Protein AF-A0A4Y2M885-F1 (afdb_monomer_lite)

Secondary structure (DSSP, 8-state):
--TTTHHHHHHHHHHH---HHHHHHHHHHHHHHHSSHHHHHHHHHHHHHTT-S-SSPPPP-TT-GGGHHHHHHHHHHTHHHHHHHHHHTT-GGGTGGGT-TTTHHHHHHHHHHHHHHHHHHHHHTSTT--HHHHHHHHHHHHHHHHHHHHHHTTT--TT-HHHHHSS---HHHHHHHHHHHHHHHHHHHHHTHHHHH-TT-GGGHHHHTT---

Foldseek 3Di:
DPQPVVCPVCVLLVQLDVCVVVVVLLLLLLCVQPVDPVSVVLLLVLCVVVVQPDSGQDHDDPRDCLCVLVNLVSCLSCLVSSCVSCVVVVNNVSNVLSVDPVNQLSSLLVSLVSVLVSVLVCQCPDPPDDPVSNVVSLVVVLVVLLVQLVCLLVVNCVSRVSNVPDPDDDNVVSNSSSSSSVSSSVVSCVVCVVVVVVVPPCPCVVVVVVPPD

Sequence (213 aa):
MPGTKLFFYIALCKSAFNMKPVLDAVVKLVNTIVSRGLTQRQFRDFLQSEQSEYSDVLYYTKVKWLSAGCVFERVWQLKDDIVSFFHEKQCSAECEMLEDTEWLPDFAFFTDLLCHMNNLNVKMQGKNQFIDDIWAHLKAFKLKLNLFAGQLAKNDLSHFSRLNSLPSVNKEMLKNYEDGLKKLHFEFERRFQDFSCHSNRIGYFYHAFQRKL

Organism: Araneus ventricosus (NCBI:txid182803)

pLDDT: mean 79.64, std 18.37, range [26.45, 97.5]

Structure (mmCIF, N/CA/C/O backbone):
data_AF-A0A4Y2M885-F1
#
_entry.id   AF-A0A4Y2M885-F1
#
loop_
_atom_site.group_PDB
_atom_site.id
_atom_site.type_symbol
_atom_site.label_atom_id
_atom_site.label_alt_id
_atom_site.label_comp_id
_atom_site.label_asym_id
_atom_site.label_entity_id
_atom_site.label_seq_id
_atom_site.pdbx_PDB_ins_code
_atom_site.Cartn_x
_atom_site.Cartn_y
_atom_site.Cartn_z
_atom_site.occupancy
_atom_site.B_iso_or_equiv
_atom_site.auth_seq_id
_atom_site.auth_comp_id
_atom_site.auth_asym_id
_atom_site.auth_atom_id
_atom_site.pdbx_PDB_model_num
ATOM 1 N N . MET A 1 1 ? 13.713 -23.478 -3.340 1.00 26.84 1 MET A N 1
ATOM 2 C CA . MET A 1 1 ? 13.491 -22.748 -2.073 1.00 26.84 1 MET A CA 1
ATOM 3 C C . MET A 1 1 ? 13.025 -21.316 -2.361 1.00 26.84 1 MET A C 1
ATOM 5 O O . MET A 1 1 ? 13.747 -20.600 -3.041 1.00 26.84 1 MET A O 1
ATOM 9 N N . PRO A 1 2 ? 11.833 -20.892 -1.903 1.00 31.28 2 PRO A N 1
ATOM 10 C CA . PRO A 1 2 ? 11.261 -19.559 -2.179 1.00 31.28 2 PRO A CA 1
ATOM 11 C C . PRO A 1 2 ? 11.828 -18.393 -1.336 1.00 31.28 2 PRO A C 1
ATOM 13 O O . PRO A 1 2 ? 11.524 -17.235 -1.612 1.00 31.28 2 PRO A O 1
ATOM 16 N N . GLY A 1 3 ? 12.635 -18.674 -0.305 1.00 26.45 3 GLY A N 1
ATOM 17 C CA . GLY A 1 3 ? 13.001 -17.705 0.742 1.00 26.45 3 GLY A CA 1
ATOM 18 C C . GLY A 1 3 ? 14.006 -16.609 0.356 1.00 26.45 3 GLY A C 1
ATOM 19 O O . GLY A 1 3 ? 14.030 -15.562 0.993 1.00 26.45 3 GLY A O 1
ATOM 20 N N . THR A 1 4 ? 14.812 -16.779 -0.693 1.00 39.62 4 THR A N 1
ATOM 21 C CA . THR A 1 4 ? 15.870 -15.812 -1.063 1.00 39.62 4 THR A CA 1
ATOM 22 C C . THR A 1 4 ? 15.361 -14.642 -1.908 1.00 39.62 4 THR A C 1
ATOM 24 O O . THR A 1 4 ? 15.910 -13.546 -1.840 1.00 39.62 4 THR A O 1
ATOM 27 N N . LYS A 1 5 ? 14.270 -14.833 -2.661 1.00 44.12 5 LYS A N 1
ATOM 28 C CA . LYS A 1 5 ? 13.616 -13.761 -3.440 1.00 44.12 5 LYS A CA 1
ATOM 29 C C . LYS A 1 5 ? 12.816 -12.800 -2.545 1.00 44.12 5 LYS A C 1
ATOM 31 O O . LYS A 1 5 ? 12.531 -11.676 -2.938 1.00 44.12 5 LYS A O 1
ATOM 36 N N . LEU A 1 6 ? 12.495 -13.246 -1.329 1.00 47.16 6 LEU A N 1
ATOM 37 C CA . LEU A 1 6 ? 11.632 -12.592 -0.346 1.00 47.16 6 LEU A CA 1
ATOM 38 C C . LEU A 1 6 ? 12.299 -11.407 0.371 1.00 47.16 6 LEU A C 1
ATOM 40 O O . LEU A 1 6 ? 11.704 -10.341 0.503 1.00 47.16 6 LEU A O 1
ATOM 44 N N . PHE A 1 7 ? 13.559 -11.570 0.787 1.00 44.38 7 PHE A N 1
ATOM 45 C CA . PHE A 1 7 ? 14.346 -10.500 1.413 1.00 44.38 7 PHE A CA 1
ATOM 46 C C . PHE A 1 7 ? 14.653 -9.349 0.448 1.00 44.38 7 PHE A C 1
ATOM 48 O O . PHE A 1 7 ? 14.922 -8.237 0.887 1.00 44.38 7 PHE A O 1
ATOM 55 N N . PHE A 1 8 ? 14.586 -9.603 -0.859 1.00 52.00 8 PHE A N 1
ATOM 56 C CA . PHE A 1 8 ? 15.002 -8.675 -1.904 1.00 52.00 8 PHE A CA 1
ATOM 57 C C . PHE A 1 8 ? 14.086 -7.444 -2.009 1.00 52.00 8 PHE A C 1
ATOM 59 O O . PHE A 1 8 ? 14.567 -6.322 -1.907 1.00 52.00 8 PHE A O 1
ATOM 66 N N . TYR A 1 9 ? 12.769 -7.630 -2.143 1.00 54.06 9 TYR A N 1
ATOM 67 C CA . TYR A 1 9 ? 11.834 -6.516 -2.384 1.00 54.06 9 TYR A CA 1
ATOM 68 C C . TYR A 1 9 ? 11.569 -5.669 -1.142 1.00 54.06 9 TYR A C 1
ATOM 70 O O . TYR A 1 9 ? 11.491 -4.449 -1.231 1.00 54.06 9 TYR A O 1
ATOM 78 N N . ILE A 1 10 ? 11.498 -6.301 0.032 1.00 51.88 10 ILE A N 1
ATOM 79 C CA . ILE A 1 10 ? 11.346 -5.585 1.302 1.00 51.88 10 ILE A CA 1
ATOM 80 C C . ILE A 1 10 ? 12.628 -4.829 1.635 1.00 51.88 10 ILE A C 1
ATOM 82 O O . ILE A 1 10 ? 12.538 -3.715 2.129 1.00 51.88 10 ILE A O 1
ATOM 86 N N . ALA A 1 11 ? 13.812 -5.386 1.354 1.00 57.34 11 ALA A N 1
ATOM 87 C CA . ALA A 1 11 ? 15.055 -4.637 1.513 1.00 57.34 11 ALA A CA 1
ATOM 88 C C . ALA A 1 11 ? 15.109 -3.430 0.570 1.00 57.34 11 ALA A C 1
ATOM 90 O O . ALA A 1 11 ? 15.503 -2.366 1.023 1.00 57.34 11 ALA A O 1
ATOM 91 N N . LEU A 1 12 ? 14.656 -3.570 -0.683 1.00 62.28 12 LEU A N 1
ATOM 92 C CA . LEU A 1 12 ? 14.622 -2.473 -1.659 1.00 62.28 12 LEU A CA 1
ATOM 93 C C . LEU A 1 12 ? 13.633 -1.366 -1.272 1.00 62.28 12 LEU A C 1
ATOM 95 O O . LEU A 1 12 ? 13.977 -0.187 -1.308 1.00 62.28 12 LEU A O 1
ATOM 99 N N . CYS A 1 13 ? 12.418 -1.723 -0.851 1.00 62.62 13 CYS A N 1
ATOM 100 C CA . CYS A 1 13 ? 11.459 -0.729 -0.374 1.00 62.62 13 CYS A CA 1
ATOM 101 C C . CYS A 1 13 ? 11.898 -0.116 0.965 1.00 62.62 13 CYS A C 1
ATOM 103 O O . CYS A 1 13 ? 11.744 1.084 1.142 1.00 62.62 13 CYS A O 1
ATOM 105 N N . LYS A 1 14 ? 12.497 -0.892 1.882 1.00 61.53 14 LYS A N 1
ATOM 106 C CA . LYS A 1 14 ? 13.063 -0.365 3.141 1.00 61.53 14 LYS A CA 1
ATOM 107 C C . LYS A 1 14 ? 14.286 0.523 2.923 1.00 61.53 14 LYS A C 1
ATOM 109 O O . LYS A 1 14 ? 14.510 1.423 3.719 1.00 61.53 14 LYS A O 1
ATOM 114 N N . SER A 1 15 ? 15.095 0.271 1.893 1.00 63.34 15 SER A N 1
ATOM 115 C CA . SER A 1 15 ? 16.239 1.129 1.571 1.00 63.34 15 SER A CA 1
ATOM 116 C C . SER A 1 15 ? 15.808 2.429 0.895 1.00 63.34 15 SER A C 1
ATOM 118 O O . SER A 1 15 ? 16.492 3.437 1.034 1.00 63.34 15 SER A O 1
ATOM 120 N N . ALA A 1 16 ? 14.685 2.414 0.173 1.00 69.44 16 ALA A N 1
ATOM 121 C CA . ALA A 1 16 ? 14.175 3.578 -0.545 1.00 69.44 16 ALA A CA 1
ATOM 122 C C . ALA A 1 16 ? 13.192 4.436 0.276 1.00 69.44 16 ALA A C 1
ATOM 124 O O . ALA A 1 16 ? 13.154 5.652 0.084 1.00 69.44 16 ALA A O 1
ATOM 125 N N . PHE A 1 17 ? 12.439 3.830 1.201 1.00 77.06 17 PHE A N 1
ATOM 126 C CA . PHE A 1 17 ? 11.387 4.484 1.983 1.00 77.06 17 PHE A CA 1
ATOM 127 C C . PHE A 1 17 ? 11.440 4.116 3.473 1.00 77.06 17 PHE A C 1
ATOM 129 O O . PHE A 1 17 ? 11.718 2.972 3.837 1.00 77.06 17 PHE A O 1
ATOM 136 N N . ASN A 1 18 ? 11.039 5.048 4.346 1.00 79.31 18 ASN A N 1
ATOM 137 C CA . ASN A 1 18 ? 10.846 4.791 5.779 1.00 79.31 18 ASN A CA 1
ATOM 138 C C . ASN A 1 18 ? 9.472 4.148 6.083 1.00 79.31 18 ASN A C 1
ATOM 140 O O . ASN A 1 18 ? 8.751 4.593 6.964 1.00 79.31 18 ASN A O 1
ATOM 144 N N . MET A 1 19 ? 9.093 3.088 5.358 1.00 83.81 19 MET A N 1
ATOM 145 C CA . MET A 1 19 ? 7.764 2.444 5.470 1.00 83.81 19 MET A CA 1
ATOM 146 C C . MET A 1 19 ? 7.690 1.363 6.555 1.00 83.81 19 MET A C 1
ATOM 148 O O . MET A 1 19 ? 6.723 0.608 6.643 1.00 83.81 19 MET A O 1
ATOM 152 N N . LYS A 1 20 ? 8.727 1.245 7.392 1.00 82.81 20 LYS A N 1
ATOM 153 C CA . LYS A 1 20 ? 8.752 0.277 8.495 1.00 82.81 20 LYS A CA 1
ATOM 154 C C . LYS A 1 20 ? 7.606 0.489 9.502 1.00 82.81 20 LYS A C 1
ATOM 156 O O . LYS A 1 20 ? 7.012 -0.521 9.868 1.00 82.81 20 LYS A O 1
ATOM 161 N N . PRO A 1 21 ? 7.254 1.723 9.910 1.00 88.81 21 PRO A N 1
ATOM 162 C CA . PRO A 1 21 ? 6.129 1.947 10.818 1.00 88.81 21 PRO A CA 1
ATOM 163 C C . PRO A 1 21 ? 4.799 1.457 10.235 1.00 88.81 21 PRO A C 1
ATOM 165 O O . PRO A 1 21 ? 4.094 0.695 10.890 1.00 88.81 21 PRO A O 1
ATOM 168 N N . VAL A 1 22 ? 4.508 1.798 8.973 1.00 90.19 22 VAL A N 1
ATOM 169 C CA . VAL A 1 22 ? 3.311 1.326 8.251 1.00 90.19 22 VAL A CA 1
ATOM 170 C C . VAL A 1 22 ? 3.282 -0.202 8.200 1.00 90.19 22 VAL A C 1
ATOM 172 O O . VAL A 1 22 ? 2.265 -0.836 8.473 1.00 90.19 22 VAL A O 1
ATOM 175 N N . LEU A 1 23 ? 4.433 -0.806 7.893 1.00 85.62 23 LEU A N 1
ATOM 176 C CA . LEU A 1 23 ? 4.578 -2.250 7.824 1.00 85.62 23 LEU A CA 1
ATOM 177 C C . LEU A 1 23 ? 4.266 -2.948 9.141 1.00 85.62 23 LEU A C 1
ATOM 179 O O . LEU A 1 23 ? 3.500 -3.911 9.168 1.00 85.62 23 LEU A O 1
ATOM 183 N N . ASP A 1 24 ? 4.890 -2.481 10.215 1.00 86.75 24 ASP A N 1
ATOM 184 C CA . ASP A 1 24 ? 4.748 -3.082 11.532 1.00 86.75 24 ASP A CA 1
ATOM 185 C C . ASP A 1 24 ? 3.309 -2.906 12.053 1.00 86.75 24 ASP A C 1
ATOM 187 O O . ASP A 1 24 ? 2.768 -3.849 12.632 1.00 86.75 24 ASP A O 1
ATOM 191 N N . ALA A 1 25 ? 2.659 -1.770 11.768 1.00 91.38 25 ALA A N 1
ATOM 192 C CA . ALA A 1 25 ? 1.262 -1.512 12.122 1.00 91.38 25 ALA A CA 1
ATOM 193 C C . ALA A 1 25 ? 0.289 -2.475 11.421 1.00 91.38 25 ALA A C 1
ATOM 195 O O . ALA A 1 25 ? -0.474 -3.173 12.091 1.00 91.38 25 ALA A O 1
ATOM 196 N N . VAL A 1 26 ? 0.368 -2.609 10.091 1.00 89.75 26 VAL A N 1
ATOM 197 C CA . VAL A 1 26 ? -0.504 -3.529 9.332 1.00 89.75 26 VAL A CA 1
ATOM 198 C C . VAL A 1 26 ? -0.271 -4.982 9.748 1.00 89.75 26 VAL A C 1
ATOM 200 O O . VAL A 1 26 ? -1.219 -5.748 9.920 1.00 89.75 26 VAL A O 1
ATOM 203 N N . VAL A 1 27 ? 0.987 -5.379 9.963 1.00 85.12 27 VAL A N 1
ATOM 204 C CA . VAL A 1 27 ? 1.313 -6.731 10.436 1.00 85.12 27 VAL A CA 1
ATOM 205 C C . VAL A 1 27 ? 0.753 -6.975 11.838 1.00 85.12 27 VAL A C 1
ATOM 207 O O . VAL A 1 27 ? 0.228 -8.061 12.089 1.00 85.12 27 VAL A O 1
ATOM 210 N N . LYS A 1 28 ? 0.850 -6.000 12.751 1.00 88.31 28 LYS A N 1
ATOM 211 C CA . LYS A 1 28 ? 0.256 -6.095 14.090 1.00 88.31 28 LYS A CA 1
ATOM 212 C C . LYS A 1 28 ? -1.259 -6.275 13.989 1.00 88.31 28 LYS A C 1
ATOM 214 O O . LYS A 1 28 ? -1.755 -7.259 14.526 1.00 88.31 28 LYS A O 1
ATOM 219 N N . LEU A 1 29 ? -1.948 -5.416 13.236 1.00 90.88 29 LEU A N 1
ATOM 220 C CA . LEU A 1 29 ? -3.398 -5.471 13.034 1.00 90.88 29 LEU A CA 1
ATOM 221 C C . LEU A 1 29 ? -3.857 -6.842 12.513 1.00 90.88 29 LEU A C 1
ATOM 223 O O . LEU A 1 29 ? -4.704 -7.498 13.119 1.00 90.88 29 LEU A O 1
ATOM 227 N N . VAL A 1 30 ? -3.256 -7.319 11.417 1.00 87.12 30 VAL A N 1
ATOM 228 C CA . VAL A 1 30 ? -3.602 -8.623 10.826 1.00 87.12 30 VAL A CA 1
ATOM 229 C C . VAL A 1 30 ? -3.351 -9.758 11.819 1.00 87.12 30 VAL A C 1
ATOM 231 O O . VAL A 1 30 ? -4.158 -10.683 11.925 1.00 87.12 30 VAL A O 1
ATOM 234 N N . ASN A 1 31 ? -2.258 -9.696 12.583 1.00 85.38 31 ASN A N 1
ATOM 235 C CA . ASN A 1 31 ? -1.998 -10.686 13.623 1.00 85.38 31 ASN A CA 1
ATOM 236 C C . ASN A 1 31 ? -3.031 -10.606 14.752 1.00 85.38 31 ASN A C 1
ATOM 238 O O . ASN A 1 31 ? -3.448 -11.658 15.225 1.00 85.38 31 ASN A O 1
ATOM 242 N N . THR A 1 32 ? -3.484 -9.424 15.171 1.00 87.00 32 THR A N 1
ATOM 243 C CA . THR A 1 32 ? -4.542 -9.287 16.185 1.00 87.00 32 THR A CA 1
ATOM 244 C C . THR A 1 32 ? -5.834 -9.972 15.728 1.00 87.00 32 THR A C 1
ATOM 246 O O . THR A 1 32 ? -6.419 -10.735 16.499 1.00 87.00 32 THR A O 1
ATOM 249 N N . ILE A 1 33 ? -6.229 -9.792 14.462 1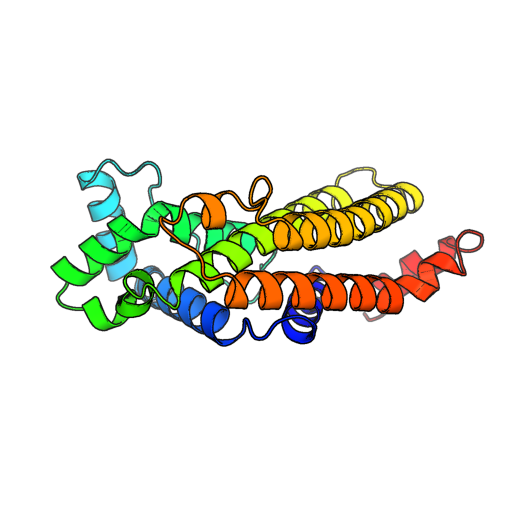.00 85.12 33 ILE A N 1
ATOM 250 C CA . ILE A 1 33 ? -7.442 -10.406 13.897 1.00 85.12 33 ILE A CA 1
ATOM 251 C C . ILE A 1 33 ? -7.291 -11.931 13.769 1.00 85.12 33 ILE A C 1
ATOM 253 O O . ILE A 1 33 ? -8.171 -12.682 14.189 1.00 85.12 33 ILE A O 1
ATOM 257 N N . VAL A 1 34 ? -6.172 -12.410 13.211 1.00 81.25 34 VAL A N 1
ATOM 258 C CA . VAL A 1 34 ? -6.054 -13.815 12.779 1.00 81.25 34 VAL A CA 1
ATOM 259 C C . VAL A 1 34 ? -5.369 -14.736 13.796 1.00 81.25 34 VAL A C 1
ATOM 261 O O . VAL A 1 34 ? -5.603 -15.942 13.789 1.00 81.25 34 VAL A O 1
ATOM 264 N N . SER A 1 35 ? -4.528 -14.222 14.701 1.00 73.44 35 SER A N 1
ATOM 265 C CA . SER A 1 35 ? -3.799 -15.075 15.665 1.00 73.44 35 SER A CA 1
ATOM 266 C C . SER A 1 35 ? -4.704 -15.721 16.715 1.00 73.44 35 SER A C 1
ATOM 268 O O . SER A 1 35 ? -4.347 -16.745 17.298 1.00 73.44 35 SER A O 1
ATOM 270 N N . ARG A 1 36 ? -5.887 -15.147 16.949 1.00 75.19 36 ARG A N 1
ATOM 271 C CA . ARG A 1 36 ? -6.868 -15.636 17.917 1.00 75.19 36 ARG A CA 1
ATOM 272 C C . ARG A 1 36 ? -8.028 -16.268 17.159 1.00 75.19 36 ARG A C 1
ATOM 274 O O . ARG A 1 36 ? -8.850 -15.567 16.581 1.00 75.19 36 ARG A O 1
ATOM 281 N N . GLY A 1 37 ? -8.128 -17.599 17.193 1.00 77.69 37 GLY A N 1
ATOM 282 C CA . GLY A 1 37 ? -9.151 -18.337 16.437 1.00 77.69 37 GLY A CA 1
ATOM 283 C C . GLY A 1 37 ? -10.595 -17.905 16.734 1.00 77.69 37 GLY A C 1
ATOM 284 O O . GLY A 1 37 ? -11.439 -17.965 15.843 1.00 77.69 37 GLY A O 1
ATOM 285 N N . LEU A 1 38 ? -10.874 -17.425 17.953 1.00 82.62 38 LEU A N 1
ATOM 286 C CA . LEU A 1 38 ? -12.163 -16.822 18.306 1.00 82.62 38 LEU A CA 1
ATOM 287 C C . LEU A 1 38 ? -12.368 -15.464 17.622 1.00 82.62 38 LEU A C 1
ATOM 289 O O . LEU A 1 38 ? -13.404 -15.260 17.000 1.00 82.62 38 LEU A O 1
ATOM 293 N N . THR A 1 39 ? -11.383 -14.565 17.699 1.00 80.06 39 THR A N 1
ATOM 294 C CA . THR A 1 39 ? -11.438 -13.232 17.077 1.00 80.06 39 THR A CA 1
ATOM 295 C C . THR A 1 39 ? -11.616 -13.335 15.570 1.00 80.06 39 THR A C 1
ATOM 297 O O . THR A 1 39 ? -12.473 -12.658 15.020 1.00 80.06 39 THR A O 1
ATOM 300 N N . GLN A 1 40 ? -10.900 -14.250 14.914 1.00 83.94 40 GLN A N 1
ATOM 301 C CA . GLN A 1 40 ? -11.050 -14.463 13.479 1.00 83.94 40 GLN A CA 1
ATOM 302 C C . GLN A 1 40 ? -12.457 -14.960 13.114 1.00 83.94 40 GLN A C 1
ATOM 304 O O . GLN A 1 40 ? -13.029 -14.505 12.134 1.00 83.94 40 GLN A O 1
ATOM 309 N N . ARG A 1 41 ? -13.038 -15.892 13.887 1.00 86.88 41 ARG A N 1
ATOM 310 C CA . ARG A 1 41 ? -14.425 -16.342 13.658 1.00 86.88 41 ARG A CA 1
ATOM 311 C C . ARG A 1 41 ? -15.411 -15.189 13.820 1.00 86.88 41 ARG A C 1
ATOM 313 O O . ARG A 1 41 ? -16.184 -14.952 12.908 1.00 86.88 41 ARG A O 1
ATOM 320 N N . GLN A 1 42 ? -15.297 -14.433 14.910 1.00 87.50 42 GLN A N 1
ATOM 321 C CA . GLN A 1 42 ? -16.147 -13.269 15.165 1.00 87.50 42 GLN A CA 1
ATOM 322 C C . GLN A 1 42 ? -16.025 -12.204 14.070 1.00 87.50 42 GLN A C 1
ATOM 324 O O . GLN A 1 42 ? -17.025 -11.608 13.698 1.00 87.50 42 GLN A O 1
ATOM 329 N N . PHE A 1 43 ? -14.819 -11.981 13.545 1.00 87.62 43 PHE A N 1
ATOM 330 C CA . PHE A 1 43 ? -14.603 -11.053 12.440 1.00 87.62 43 PHE A CA 1
ATOM 331 C C . PHE A 1 43 ? -15.260 -11.542 11.144 1.00 87.62 43 PHE A C 1
ATOM 333 O O . PHE A 1 43 ? -15.905 -10.763 10.457 1.00 87.62 43 PHE A O 1
ATOM 340 N N . ARG A 1 44 ? -15.169 -12.840 10.828 1.00 88.38 44 ARG A N 1
ATOM 341 C CA . ARG A 1 44 ? -15.874 -13.413 9.668 1.00 88.38 44 ARG A CA 1
ATOM 342 C C . ARG A 1 44 ? -17.392 -13.305 9.793 1.00 88.38 44 ARG A C 1
ATOM 344 O O . ARG A 1 44 ? -18.046 -12.949 8.819 1.00 88.38 44 ARG A O 1
ATOM 351 N N . ASP A 1 45 ? -17.928 -13.598 10.976 1.00 88.38 45 ASP A N 1
ATOM 352 C CA . ASP A 1 45 ? -19.365 -13.494 11.247 1.00 88.38 45 ASP A CA 1
ATOM 353 C C . ASP A 1 45 ? -19.839 -12.036 11.087 1.00 88.38 45 ASP A C 1
ATOM 355 O O . ASP A 1 45 ? -20.884 -11.792 10.488 1.00 88.38 45 ASP A O 1
ATOM 359 N N . PHE A 1 46 ? -19.026 -11.072 11.539 1.00 89.50 46 PHE A N 1
ATOM 360 C CA . PHE A 1 46 ? -19.260 -9.637 11.358 1.00 89.50 46 PHE A CA 1
ATOM 361 C C . PHE A 1 46 ? -19.236 -9.217 9.879 1.00 89.50 46 PHE A C 1
ATOM 363 O O . PHE A 1 46 ? -20.163 -8.581 9.394 1.00 89.50 46 PHE A O 1
ATOM 370 N N . LEU A 1 47 ? -18.225 -9.631 9.107 1.00 89.94 47 LEU A N 1
ATOM 371 C CA . LEU A 1 47 ? -18.173 -9.319 7.672 1.00 89.94 47 LEU A CA 1
ATOM 372 C C . LEU A 1 47 ? -19.382 -9.881 6.909 1.00 89.94 47 LEU A C 1
ATOM 374 O O . LEU A 1 47 ? -19.859 -9.265 5.957 1.00 89.94 47 LEU A O 1
ATOM 378 N N . GLN A 1 48 ? -19.897 -11.037 7.334 1.00 87.69 48 GLN A N 1
ATOM 379 C CA . GLN A 1 48 ? -21.107 -11.615 6.761 1.00 87.69 48 GLN A CA 1
ATOM 380 C C . GLN A 1 48 ? -22.364 -10.804 7.108 1.00 87.69 48 GLN A C 1
ATOM 382 O O . GLN A 1 48 ? -23.232 -10.665 6.244 1.00 87.69 48 GLN A O 1
ATOM 387 N N . SER A 1 49 ? -22.481 -10.272 8.331 1.00 87.56 49 SER A N 1
ATOM 388 C CA . SER A 1 49 ? -23.618 -9.421 8.709 1.00 87.56 49 SER A CA 1
ATOM 389 C C . SER A 1 49 ? -23.605 -8.083 7.976 1.00 87.56 49 SER A C 1
ATOM 391 O O . SER A 1 49 ? -24.657 -7.643 7.517 1.00 87.56 49 SER A O 1
ATOM 393 N N . GLU A 1 50 ? -22.419 -7.507 7.776 1.00 84.31 50 GLU A N 1
ATOM 394 C CA . GLU A 1 50 ? -22.227 -6.256 7.031 1.00 84.31 50 GLU A CA 1
ATOM 395 C C . GLU A 1 50 ? -22.300 -6.435 5.504 1.00 84.31 50 GLU A C 1
ATOM 397 O O . GLU A 1 50 ? -22.175 -5.469 4.757 1.00 84.31 50 GLU A O 1
ATOM 402 N N . GLN A 1 51 ? -22.523 -7.663 5.015 1.00 82.19 51 GLN A N 1
ATOM 403 C CA . GLN A 1 51 ? -22.545 -7.997 3.583 1.00 82.19 51 GLN A CA 1
ATOM 404 C C . GLN A 1 51 ? -21.276 -7.532 2.844 1.00 82.19 51 GLN A C 1
ATOM 406 O O . GLN A 1 51 ? -21.334 -7.143 1.675 1.00 82.19 51 GLN A O 1
ATOM 411 N N . SER A 1 52 ? -20.126 -7.584 3.524 1.00 82.19 52 SER A N 1
ATOM 412 C CA . SER A 1 52 ? -18.842 -7.169 2.958 1.00 82.19 52 SER A CA 1
ATOM 413 C C . SER A 1 52 ? -18.477 -8.021 1.737 1.00 82.19 52 SER A C 1
ATOM 415 O O . SER A 1 52 ? -18.772 -9.219 1.668 1.00 82.19 52 SER A O 1
ATOM 417 N N . GLU A 1 53 ? -17.793 -7.413 0.764 1.00 79.88 53 GLU A N 1
ATOM 418 C CA . GLU A 1 53 ? -17.324 -8.098 -0.452 1.00 79.88 53 GLU A CA 1
ATOM 419 C C . GLU A 1 53 ? -16.362 -9.253 -0.119 1.00 79.88 53 GLU A C 1
ATOM 421 O O . GLU A 1 53 ? -16.298 -10.260 -0.831 1.00 79.88 53 GLU A O 1
ATOM 426 N N . TYR A 1 54 ? -15.613 -9.123 0.979 1.00 79.00 54 TYR A N 1
ATOM 427 C CA . TYR A 1 54 ? -14.633 -10.110 1.412 1.00 79.00 54 TYR A CA 1
ATOM 428 C C . TYR A 1 54 ? -15.070 -10.783 2.704 1.00 79.00 54 TYR A C 1
ATOM 430 O O . TYR A 1 54 ? -15.547 -10.147 3.630 1.00 79.00 54 TYR A O 1
ATOM 438 N N . SER A 1 55 ? -14.822 -12.089 2.795 1.00 77.94 55 SER A N 1
ATOM 439 C CA . SER A 1 55 ? -15.230 -12.890 3.951 1.00 77.94 55 SER A CA 1
ATOM 440 C C . SER A 1 55 ? -14.203 -12.933 5.085 1.00 77.94 55 SER A C 1
ATOM 442 O O . SER A 1 55 ? -14.502 -13.516 6.116 1.00 77.94 55 SER A O 1
ATOM 444 N N . ASP A 1 56 ? -12.967 -12.456 4.879 1.00 80.25 56 ASP A N 1
ATOM 445 C CA . ASP A 1 56 ? -11.889 -12.444 5.887 1.00 80.25 56 ASP A CA 1
ATOM 446 C C . ASP A 1 56 ? -10.702 -11.563 5.432 1.00 80.25 56 ASP A C 1
ATOM 448 O O . ASP A 1 56 ? -10.512 -11.300 4.232 1.00 80.25 56 ASP A O 1
ATOM 452 N N . VAL A 1 57 ? -9.829 -11.196 6.374 1.00 74.25 57 VAL A N 1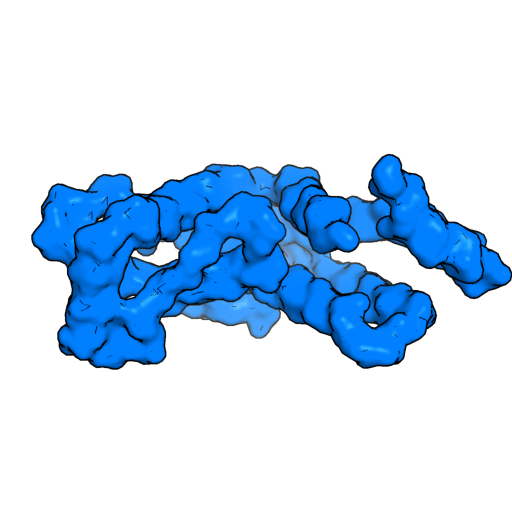
ATOM 453 C CA . VAL A 1 57 ? -8.477 -10.704 6.069 1.00 74.25 57 VAL A CA 1
ATOM 454 C C . VAL A 1 57 ? -7.568 -11.857 5.628 1.00 74.25 57 VAL A C 1
ATOM 456 O O . VAL A 1 57 ? -7.759 -13.023 5.977 1.00 74.25 57 VAL A O 1
ATOM 459 N N . LEU A 1 58 ? -6.530 -11.549 4.850 1.00 71.56 58 LEU A N 1
ATOM 460 C CA . LEU A 1 58 ? -5.543 -12.553 4.454 1.00 71.56 58 LEU A CA 1
ATOM 461 C C . LEU A 1 58 ? -4.550 -12.811 5.596 1.00 71.56 58 LEU A C 1
ATOM 463 O O . LEU A 1 58 ? -3.933 -11.879 6.110 1.00 71.56 58 LEU A O 1
ATOM 467 N N . TYR A 1 59 ? -4.345 -14.083 5.961 1.00 59.22 59 TYR A N 1
ATOM 468 C CA . TYR A 1 59 ? -3.394 -14.442 7.015 1.00 59.22 59 TYR A CA 1
ATOM 469 C C . TYR A 1 59 ? -1.954 -14.100 6.627 1.00 59.22 59 TYR A C 1
ATOM 471 O O . TYR A 1 59 ? -1.423 -14.574 5.616 1.00 59.22 59 TYR A O 1
ATOM 479 N N . TYR A 1 60 ? -1.292 -13.328 7.484 1.00 49.25 60 TYR A N 1
ATOM 480 C CA . TYR A 1 60 ? 0.121 -13.023 7.349 1.00 49.25 60 TYR A CA 1
ATOM 481 C C . TYR A 1 60 ? 0.979 -14.142 7.967 1.00 49.25 60 TYR A C 1
ATOM 483 O O . TYR A 1 60 ? 0.979 -14.363 9.175 1.00 49.25 60 TYR A O 1
ATOM 491 N N . THR A 1 61 ? 1.783 -14.825 7.144 1.00 48.12 61 THR A N 1
ATOM 492 C CA . THR A 1 61 ? 2.904 -15.650 7.627 1.00 48.12 61 THR A CA 1
ATOM 493 C C . THR A 1 61 ? 4.213 -15.051 7.137 1.00 48.12 61 THR A C 1
ATOM 495 O O . THR A 1 61 ? 4.350 -14.733 5.955 1.00 48.12 61 THR A O 1
ATOM 498 N N . LYS A 1 62 ? 5.220 -14.960 8.022 1.00 43.00 62 LYS A N 1
ATOM 499 C CA . LYS A 1 62 ? 6.568 -14.432 7.707 1.00 43.00 62 LYS A CA 1
ATOM 500 C C . LYS A 1 62 ? 7.205 -15.060 6.447 1.00 43.00 62 LYS A C 1
ATOM 502 O O . LYS A 1 62 ? 8.129 -14.483 5.886 1.00 43.00 62 LYS A O 1
ATOM 507 N N . VAL A 1 63 ? 6.720 -16.225 6.007 1.00 38.44 63 VAL A N 1
ATOM 508 C CA . VAL A 1 63 ? 7.296 -17.085 4.960 1.00 38.44 63 VAL A CA 1
ATOM 509 C C . VAL A 1 63 ? 6.720 -16.818 3.552 1.00 38.44 63 VAL A C 1
ATOM 511 O O . VAL A 1 63 ? 7.315 -17.256 2.568 1.00 38.44 63 VAL A O 1
ATOM 514 N N . LYS A 1 64 ? 5.601 -16.086 3.402 1.00 51.41 64 LYS A N 1
ATOM 515 C CA . LYS A 1 64 ? 4.939 -15.856 2.097 1.00 51.41 64 LYS A CA 1
ATOM 516 C C . LYS A 1 64 ? 4.553 -14.383 1.871 1.00 51.41 64 LYS A C 1
ATOM 518 O O . LYS A 1 64 ? 3.380 -14.056 1.799 1.00 51.41 64 LYS A O 1
ATOM 523 N N . TRP A 1 65 ? 5.522 -13.485 1.665 1.00 53.28 65 TRP A N 1
ATOM 524 C CA . TRP A 1 65 ? 5.214 -12.097 1.246 1.00 53.28 65 TRP A CA 1
ATOM 525 C C . TRP A 1 65 ? 4.915 -11.932 -0.248 1.00 53.28 65 TRP A C 1
ATOM 527 O O . TRP A 1 65 ? 4.691 -10.816 -0.707 1.00 53.28 65 TRP A O 1
ATOM 537 N N . LEU A 1 66 ? 4.835 -13.029 -1.009 1.00 46.06 66 LEU A N 1
ATOM 538 C CA . LEU A 1 66 ? 4.237 -13.014 -2.351 1.00 46.06 66 LEU A CA 1
ATOM 539 C C . LEU A 1 66 ? 2.785 -12.495 -2.346 1.00 46.06 66 LEU A C 1
ATOM 541 O O . LEU A 1 66 ? 2.232 -12.217 -3.397 1.00 46.06 66 LEU A O 1
ATOM 545 N N . SER A 1 67 ? 2.186 -12.335 -1.165 1.00 59.03 67 SER A N 1
ATOM 546 C CA . SER A 1 67 ? 0.881 -11.731 -0.949 1.00 59.03 67 SER A CA 1
ATOM 547 C C . SER A 1 67 ? 0.930 -10.441 -0.132 1.00 59.03 67 SER A C 1
ATOM 549 O O . SER A 1 67 ? -0.119 -10.024 0.320 1.00 59.03 67 SER A O 1
ATOM 551 N N . ALA A 1 68 ? 2.077 -9.801 0.122 1.00 69.81 68 ALA A N 1
ATOM 552 C CA . ALA A 1 68 ? 2.086 -8.601 0.970 1.00 69.81 68 ALA A CA 1
ATOM 553 C C . ALA A 1 68 ? 1.299 -7.447 0.349 1.00 69.81 68 ALA A C 1
ATOM 555 O O . ALA A 1 68 ? 0.487 -6.847 1.038 1.00 69.81 68 ALA A O 1
ATOM 556 N N . GLY A 1 69 ? 1.450 -7.230 -0.963 1.00 77.12 69 GLY A N 1
ATOM 557 C CA . GLY A 1 69 ? 0.547 -6.353 -1.710 1.00 77.12 69 GLY A CA 1
ATOM 558 C C . GLY A 1 69 ? -0.910 -6.783 -1.550 1.00 77.12 69 GLY A C 1
ATOM 559 O O . GLY A 1 69 ? -1.738 -5.953 -1.226 1.00 77.12 69 GLY A O 1
ATOM 560 N N . CYS A 1 70 ? -1.217 -8.081 -1.644 1.00 82.25 70 CYS A N 1
ATOM 561 C CA . CYS A 1 70 ? -2.582 -8.584 -1.451 1.00 82.25 70 CYS A CA 1
ATOM 562 C C . CYS A 1 70 ? -3.114 -8.418 -0.014 1.00 82.25 70 CYS A C 1
ATOM 564 O O . CYS A 1 70 ? -4.307 -8.229 0.171 1.00 82.25 70 CYS A O 1
ATOM 566 N N . VAL A 1 71 ? -2.262 -8.538 1.008 1.00 85.38 71 VAL A N 1
ATOM 567 C CA . VAL A 1 71 ? -2.627 -8.371 2.422 1.00 85.38 71 VAL A CA 1
ATOM 568 C C . VAL A 1 71 ? -2.912 -6.903 2.691 1.00 85.38 71 VAL A C 1
ATOM 570 O O . VAL A 1 71 ? -3.960 -6.591 3.236 1.00 85.38 71 VAL A O 1
ATOM 573 N N . PHE A 1 72 ? -2.010 -6.015 2.269 1.00 91.12 72 PHE A N 1
ATOM 574 C CA . PHE A 1 72 ? -2.199 -4.569 2.361 1.00 91.12 72 PHE A CA 1
ATOM 575 C C . PHE A 1 72 ? -3.454 -4.136 1.612 1.00 91.12 72 PHE A C 1
ATOM 577 O O . PHE A 1 72 ? -4.275 -3.420 2.168 1.00 91.12 72 PHE A O 1
ATOM 584 N N . GLU A 1 73 ? -3.643 -4.664 0.405 1.00 91.69 73 GLU A N 1
ATOM 585 C CA . GLU A 1 73 ? -4.842 -4.445 -0.391 1.00 91.69 73 GLU A CA 1
ATOM 586 C C . GLU A 1 73 ? -6.103 -4.882 0.350 1.00 91.69 73 GLU A C 1
ATOM 588 O O . GLU A 1 73 ? -7.046 -4.111 0.470 1.00 91.69 73 GLU A O 1
ATOM 593 N N . ARG A 1 74 ? -6.109 -6.094 0.913 1.00 91.38 74 ARG A N 1
ATOM 594 C CA . ARG A 1 74 ? -7.260 -6.597 1.664 1.00 91.38 74 ARG A CA 1
ATOM 595 C C . ARG A 1 74 ? -7.558 -5.741 2.892 1.00 91.38 74 ARG A C 1
ATOM 597 O O . ARG A 1 74 ? -8.721 -5.501 3.185 1.00 91.38 74 ARG A O 1
ATOM 604 N N . VAL A 1 75 ? -6.525 -5.300 3.609 1.00 94.06 75 VAL A N 1
ATOM 605 C CA . VAL A 1 75 ? -6.686 -4.409 4.766 1.00 94.06 75 VAL A CA 1
ATOM 606 C C . VAL A 1 75 ? -7.222 -3.051 4.322 1.00 94.06 75 VAL A C 1
ATOM 608 O O . VAL A 1 75 ? -8.098 -2.521 4.988 1.00 94.06 75 VAL A O 1
ATOM 611 N N . TRP A 1 76 ? -6.763 -2.512 3.190 1.00 95.88 76 TRP A N 1
ATOM 612 C CA . TRP A 1 76 ? -7.297 -1.270 2.628 1.00 95.88 76 TRP A CA 1
ATOM 613 C C . TRP A 1 76 ? -8.784 -1.391 2.274 1.00 95.88 76 TRP A C 1
ATOM 615 O O . TRP A 1 76 ? -9.577 -0.519 2.622 1.00 95.88 76 TRP A O 1
ATOM 625 N N . GLN A 1 77 ? -9.167 -2.483 1.610 1.00 94.81 77 GLN A N 1
ATOM 626 C CA . GLN A 1 77 ? -10.553 -2.757 1.218 1.00 94.81 77 GLN A CA 1
ATOM 627 C C . GLN A 1 77 ? -11.479 -2.930 2.426 1.00 94.81 77 GLN A C 1
ATOM 629 O O . GLN A 1 77 ? -12.608 -2.460 2.394 1.00 94.81 77 GLN A O 1
ATOM 634 N N . LEU A 1 78 ? -10.988 -3.571 3.490 1.00 95.06 78 LEU A N 1
ATOM 635 C CA . LEU A 1 78 ? -11.743 -3.847 4.714 1.00 95.06 78 LEU A CA 1
ATOM 636 C C . LEU A 1 78 ? -11.562 -2.784 5.806 1.00 95.06 78 LEU A C 1
ATOM 638 O O . LEU A 1 78 ? -11.997 -3.009 6.928 1.00 95.06 78 LEU A O 1
ATOM 642 N N . LYS A 1 79 ? -10.881 -1.660 5.547 1.00 95.44 79 LYS A N 1
ATOM 643 C CA . LYS A 1 79 ? -10.465 -0.730 6.614 1.00 95.44 79 LYS A CA 1
ATOM 644 C C . LYS A 1 79 ? -11.644 -0.220 7.453 1.00 95.44 79 LYS A C 1
ATOM 646 O O . LYS A 1 79 ? -11.529 -0.173 8.672 1.00 95.44 79 LYS A O 1
ATOM 651 N N . ASP A 1 80 ? -12.771 0.083 6.810 1.00 94.81 80 ASP A N 1
ATOM 652 C CA . ASP A 1 80 ? -13.959 0.625 7.472 1.00 94.81 80 ASP A CA 1
ATOM 653 C C . ASP A 1 80 ? -14.656 -0.471 8.299 1.00 94.81 80 ASP A C 1
ATOM 655 O O . ASP A 1 80 ? -14.988 -0.254 9.463 1.00 94.81 80 ASP A O 1
ATOM 659 N N . ASP A 1 81 ? -14.750 -1.690 7.755 1.00 94.62 81 ASP A N 1
ATOM 660 C CA . ASP A 1 81 ? -15.268 -2.868 8.465 1.00 94.62 81 ASP A CA 1
ATOM 661 C C . ASP A 1 81 ? -14.396 -3.229 9.680 1.00 94.62 81 ASP A C 1
ATOM 663 O O . ASP A 1 81 ? -14.899 -3.568 10.751 1.00 94.62 81 ASP A O 1
ATOM 667 N N . ILE A 1 82 ? -13.070 -3.146 9.532 1.00 94.81 82 ILE A N 1
ATOM 668 C CA . ILE A 1 82 ? -12.103 -3.397 10.606 1.00 94.81 82 ILE A CA 1
ATOM 669 C C . ILE A 1 82 ? -12.286 -2.375 11.729 1.00 94.81 82 ILE A C 1
ATOM 671 O O . ILE A 1 82 ? -12.317 -2.767 12.897 1.00 94.81 82 ILE A O 1
ATOM 675 N N . VAL A 1 83 ? -12.418 -1.090 11.390 1.00 96.19 83 VAL A N 1
ATOM 676 C CA . VAL A 1 83 ? -12.669 -0.020 12.363 1.00 96.19 83 VAL A CA 1
ATOM 677 C C . VAL A 1 83 ? -13.974 -0.300 13.113 1.00 96.19 83 VAL A C 1
ATOM 679 O O . VAL A 1 83 ? -13.950 -0.429 14.338 1.00 96.19 83 VAL A O 1
ATOM 682 N N . SER A 1 84 ? -15.085 -0.518 12.404 1.00 95.31 84 SER A N 1
ATOM 683 C CA . SER A 1 84 ? -16.385 -0.849 13.008 1.00 95.31 84 SER A CA 1
ATOM 684 C C . SER A 1 84 ? -16.319 -2.061 13.941 1.00 95.31 84 SER A C 1
ATOM 686 O O . SER A 1 84 ? -16.789 -1.996 15.079 1.00 95.31 84 SER A O 1
ATOM 688 N N . PHE A 1 85 ? -15.660 -3.139 13.512 1.00 93.94 85 PHE A N 1
ATOM 689 C CA . PHE A 1 85 ? -15.494 -4.346 14.318 1.00 93.94 85 PHE A CA 1
ATOM 690 C C . PHE A 1 85 ? -14.755 -4.076 15.637 1.00 93.94 85 PHE A C 1
ATOM 692 O O . PHE A 1 85 ? -15.173 -4.541 16.701 1.00 93.94 85 PHE A O 1
ATOM 699 N N . PHE A 1 86 ? -13.649 -3.327 15.604 1.00 94.56 86 PHE A N 1
ATOM 700 C CA . PHE A 1 86 ? -12.879 -3.032 16.815 1.00 94.56 86 PHE A CA 1
ATOM 701 C C . PHE A 1 86 ? -13.573 -2.017 17.731 1.00 94.56 86 PHE A C 1
ATOM 703 O O . PHE A 1 86 ? -13.423 -2.124 18.952 1.00 94.56 86 PHE A O 1
ATOM 710 N N . HIS A 1 87 ? -14.380 -1.102 17.185 1.00 94.00 87 HIS A N 1
ATOM 711 C CA . HIS A 1 87 ? -15.264 -0.239 17.978 1.00 94.00 87 HIS A CA 1
ATOM 712 C C . HIS A 1 87 ? -16.338 -1.054 18.710 1.00 94.00 87 HIS A C 1
ATOM 714 O O . HIS A 1 87 ? -16.491 -0.892 19.922 1.00 94.00 87 HIS A O 1
ATOM 720 N N . GLU A 1 88 ? -17.004 -2.004 18.042 1.00 93.62 88 GLU A N 1
ATOM 721 C CA . GLU A 1 88 ? -17.990 -2.896 18.682 1.00 93.62 88 GLU A CA 1
ATOM 722 C C . GLU A 1 88 ? -17.359 -3.736 19.807 1.00 93.62 88 GLU A C 1
ATOM 724 O O . GLU A 1 88 ? -17.951 -3.947 20.868 1.00 93.62 88 GLU A O 1
ATOM 729 N N . LYS A 1 89 ? -16.106 -4.166 19.618 1.00 89.56 89 LYS A N 1
ATOM 730 C CA . LYS A 1 89 ? -15.324 -4.899 20.627 1.00 89.56 89 LYS A CA 1
ATOM 731 C C . LYS A 1 89 ? -14.767 -4.024 21.753 1.00 89.56 89 LYS A C 1
ATOM 733 O O . LYS A 1 89 ? -14.098 -4.568 22.631 1.00 89.56 89 LYS A O 1
ATOM 738 N N . GLN A 1 90 ? -14.999 -2.708 21.737 1.00 91.81 90 GLN A N 1
ATOM 739 C CA . GLN A 1 90 ? -14.408 -1.745 22.679 1.00 91.81 90 GLN A CA 1
ATOM 740 C C . GLN A 1 90 ? -12.867 -1.827 22.712 1.00 91.81 90 GLN A C 1
ATOM 742 O O . GLN A 1 90 ? -12.237 -1.704 23.760 1.00 91.81 90 GLN A O 1
ATOM 747 N N . CYS A 1 91 ? -12.257 -2.076 21.550 1.00 90.75 91 CYS A N 1
ATOM 748 C CA . CYS A 1 91 ? -10.823 -2.295 21.350 1.00 90.75 91 CYS A CA 1
ATOM 749 C C . CYS A 1 91 ? -10.258 -1.392 20.232 1.00 90.75 91 CYS A C 1
ATOM 751 O O . CYS A 1 91 ? -9.363 -1.809 19.499 1.00 90.75 91 CYS A O 1
ATOM 753 N N . SER A 1 92 ? -10.765 -0.163 20.090 1.00 91.44 92 SER A N 1
ATOM 754 C CA . SER A 1 92 ? -10.394 0.775 19.011 1.00 91.44 92 SER A CA 1
ATOM 755 C C . SER A 1 92 ? -8.893 1.094 18.939 1.00 91.44 92 SER A C 1
ATOM 757 O O . SER A 1 92 ? -8.363 1.323 17.857 1.00 91.44 92 SER A O 1
ATOM 759 N N . ALA A 1 93 ? -8.164 1.001 20.056 1.00 92.69 93 ALA A N 1
ATOM 760 C CA . ALA A 1 93 ? -6.705 1.154 20.084 1.00 92.69 93 ALA A CA 1
ATOM 761 C C . ALA A 1 93 ? -5.949 0.137 19.195 1.00 92.69 93 ALA A C 1
ATOM 763 O O . ALA A 1 93 ? -4.790 0.351 18.847 1.00 92.69 93 ALA A O 1
ATOM 764 N N . GLU A 1 94 ? -6.573 -0.986 18.818 1.00 90.25 94 GLU A N 1
ATOM 765 C CA . GLU A 1 94 ? -5.984 -1.951 17.879 1.00 90.25 94 GLU A CA 1
ATOM 766 C C . GLU A 1 94 ? -6.088 -1.497 16.414 1.00 90.25 94 GLU A C 1
ATOM 768 O O . GLU A 1 94 ? -5.340 -2.006 15.575 1.00 90.25 94 GLU A O 1
ATOM 773 N N . CYS A 1 95 ? -6.989 -0.554 16.102 1.00 93.69 95 CYS A N 1
ATOM 774 C CA . CYS A 1 95 ? -7.242 -0.059 14.751 1.00 93.69 95 CYS A CA 1
ATOM 775 C C . CYS A 1 95 ? -7.044 1.455 14.555 1.00 93.69 95 CYS A C 1
ATOM 777 O O . CYS A 1 95 ? -7.271 1.928 13.445 1.00 93.69 95 CYS A O 1
ATOM 779 N N . GLU A 1 96 ? -6.585 2.196 15.571 1.00 94.25 96 GLU A N 1
ATOM 780 C CA . GLU A 1 96 ? -6.505 3.670 15.560 1.00 94.25 96 GLU A CA 1
ATOM 781 C C . GLU A 1 96 ? -5.761 4.250 14.344 1.00 94.25 96 GLU A C 1
ATOM 783 O O . GLU A 1 96 ? -6.148 5.289 13.815 1.00 94.25 96 GLU A O 1
ATOM 788 N N . MET A 1 97 ? -4.740 3.552 13.828 1.00 95.12 97 MET A N 1
ATOM 789 C CA . MET A 1 97 ? -3.989 4.019 12.658 1.00 95.12 97 MET A CA 1
ATOM 790 C C . MET A 1 97 ? -4.826 4.065 11.370 1.00 95.12 97 MET A C 1
ATOM 792 O O . MET A 1 97 ? -4.462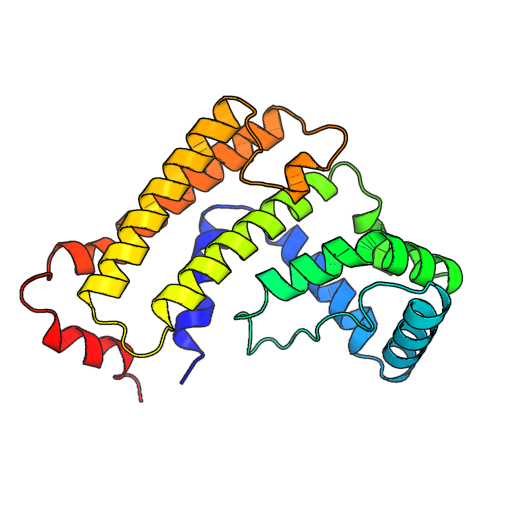 4.781 10.445 1.00 95.12 97 MET A O 1
ATOM 796 N N . LEU A 1 98 ? -5.930 3.313 11.278 1.00 95.88 98 LEU A N 1
ATOM 797 C CA . LEU A 1 98 ? -6.835 3.370 10.121 1.00 95.88 98 LEU A CA 1
ATOM 798 C C . LEU A 1 98 ? -7.713 4.629 10.128 1.00 95.88 98 LEU A C 1
ATOM 800 O O . LEU A 1 98 ? -8.282 4.966 9.093 1.00 95.88 98 LEU A O 1
ATOM 804 N N . GLU A 1 99 ? -7.802 5.321 11.264 1.00 93.81 99 GLU A N 1
ATOM 805 C CA . GLU A 1 99 ? -8.547 6.573 11.433 1.00 93.81 99 GLU A CA 1
ATOM 806 C C . GLU A 1 99 ? -7.615 7.805 11.388 1.00 93.81 99 GLU A C 1
ATOM 808 O O . GLU A 1 99 ? -8.084 8.941 11.336 1.00 93.81 99 GLU A O 1
ATOM 813 N N . ASP A 1 100 ? -6.293 7.596 11.366 1.00 94.75 100 ASP A N 1
ATOM 814 C CA . ASP A 1 100 ? -5.281 8.654 11.323 1.00 94.75 100 ASP A CA 1
ATOM 815 C C . ASP A 1 100 ? -5.099 9.209 9.897 1.00 94.75 100 ASP A C 1
ATOM 817 O O . ASP A 1 100 ? -4.551 8.562 8.997 1.00 94.75 100 ASP A O 1
ATOM 821 N N . THR A 1 101 ? -5.522 10.461 9.702 1.00 92.44 101 THR A N 1
ATOM 822 C CA . THR A 1 1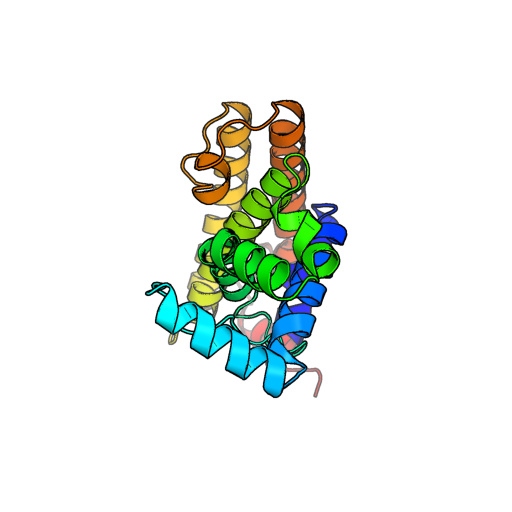01 ? -5.453 11.164 8.414 1.00 92.44 101 THR A CA 1
ATOM 823 C C . THR A 1 101 ? -4.033 11.462 7.941 1.00 92.44 101 THR A C 1
ATOM 825 O O . THR A 1 101 ? -3.831 11.636 6.741 1.00 92.44 101 THR A O 1
ATOM 828 N N . GLU A 1 102 ? -3.051 11.512 8.843 1.00 91.12 102 GLU A N 1
ATOM 829 C CA . GLU A 1 102 ? -1.639 11.702 8.495 1.00 91.12 102 GLU A CA 1
ATOM 830 C C . GLU A 1 102 ? -0.970 10.371 8.120 1.00 91.12 102 GLU A C 1
ATOM 832 O O . GLU A 1 102 ? -0.037 10.346 7.317 1.00 91.12 102 GLU A O 1
ATOM 837 N N . TRP A 1 103 ? -1.468 9.248 8.648 1.00 94.00 103 TRP A N 1
ATOM 838 C CA . TRP A 1 103 ? -0.944 7.910 8.354 1.00 94.00 103 TRP A CA 1
ATOM 839 C C . TRP A 1 103 ? -1.541 7.288 7.083 1.00 94.00 103 TRP A C 1
ATOM 841 O O . TRP A 1 103 ? -0.848 6.588 6.336 1.00 94.00 103 TRP A O 1
ATOM 851 N N . LEU A 1 104 ? -2.824 7.547 6.806 1.00 95.31 104 LEU A N 1
ATOM 852 C CA . LEU A 1 104 ? -3.544 6.973 5.665 1.00 95.31 104 LEU A CA 1
ATOM 853 C C . LEU A 1 104 ? -2.860 7.194 4.301 1.00 95.31 104 LEU A C 1
ATOM 855 O O . LEU A 1 104 ? -2.822 6.236 3.523 1.00 95.31 104 LEU A O 1
ATOM 859 N N . PRO A 1 105 ? -2.286 8.372 3.977 1.00 95.62 105 PRO A N 1
ATOM 860 C CA . PRO A 1 105 ? -1.549 8.567 2.728 1.00 95.62 105 PRO A CA 1
ATOM 861 C C . PRO A 1 105 ? -0.348 7.627 2.574 1.00 95.62 105 PRO A C 1
ATOM 863 O O . PRO A 1 105 ? -0.172 7.032 1.508 1.00 95.62 105 PRO A O 1
ATOM 866 N N . ASP A 1 106 ? 0.434 7.421 3.639 1.00 94.69 106 ASP A N 1
ATOM 867 C CA . ASP A 1 106 ? 1.584 6.512 3.621 1.00 94.69 106 ASP A CA 1
ATOM 868 C C . ASP A 1 106 ? 1.132 5.064 3.412 1.00 94.69 106 ASP A C 1
ATOM 870 O O . ASP A 1 106 ? 1.717 4.328 2.609 1.00 94.69 106 ASP A O 1
ATOM 874 N N . PHE A 1 107 ? 0.052 4.661 4.085 1.00 95.25 107 PHE A N 1
ATOM 875 C CA . PHE A 1 107 ? -0.544 3.343 3.902 1.00 95.25 107 PHE A CA 1
ATOM 876 C C . PHE A 1 107 ? -1.084 3.135 2.484 1.00 95.25 107 PHE A C 1
ATOM 878 O O . PHE A 1 107 ? -0.809 2.099 1.870 1.00 95.25 107 PHE A O 1
ATOM 885 N N . ALA A 1 108 ? -1.788 4.123 1.934 1.00 96.44 108 ALA A N 1
ATOM 886 C CA . ALA A 1 108 ? -2.344 4.091 0.586 1.00 96.44 108 ALA A CA 1
ATOM 887 C C . ALA A 1 108 ? -1.242 3.975 -0.475 1.00 96.44 108 ALA A C 1
ATOM 889 O O . ALA A 1 108 ? -1.238 3.046 -1.288 1.00 96.44 108 ALA A O 1
ATOM 890 N N . PHE A 1 109 ? -0.260 4.881 -0.418 1.00 95.75 109 PHE A N 1
ATOM 891 C CA . PHE A 1 109 ? 0.883 4.896 -1.325 1.00 95.75 109 PHE A CA 1
ATOM 892 C C . PHE A 1 109 ? 1.657 3.578 -1.266 1.00 95.75 109 PHE A C 1
ATOM 894 O O . PHE A 1 109 ? 1.987 2.987 -2.300 1.00 95.75 109 PHE A O 1
ATOM 901 N N . PHE A 1 110 ? 1.941 3.092 -0.055 1.00 92.81 110 PHE A N 1
ATOM 902 C CA . PHE A 1 110 ? 2.712 1.871 0.111 1.00 92.81 110 PHE A CA 1
ATOM 903 C C . PHE A 1 110 ? 1.946 0.642 -0.387 1.00 92.81 110 PHE A C 1
ATOM 905 O O . PHE A 1 110 ? 2.546 -0.229 -1.020 1.00 92.81 110 PHE A O 1
ATOM 912 N N . THR A 1 111 ? 0.626 0.597 -0.196 1.00 92.94 111 THR A N 1
ATOM 913 C CA . THR A 1 111 ? -0.245 -0.452 -0.748 1.00 92.94 111 THR A CA 1
ATOM 914 C C . THR A 1 111 ? -0.201 -0.474 -2.276 1.00 92.94 111 THR A C 1
ATOM 916 O O . THR A 1 111 ? 0.045 -1.530 -2.867 1.00 92.94 111 THR A O 1
ATOM 919 N N . ASP A 1 112 ? -0.342 0.682 -2.932 1.00 95.00 112 ASP A N 1
ATOM 920 C CA . ASP A 1 112 ? -0.252 0.789 -4.394 1.00 95.00 112 ASP A CA 1
ATOM 921 C C . ASP A 1 112 ? 1.138 0.376 -4.913 1.00 95.00 112 ASP A C 1
ATOM 923 O O . ASP A 1 112 ? 1.255 -0.409 -5.862 1.00 95.00 112 ASP A O 1
ATOM 927 N N . LEU A 1 113 ? 2.215 0.825 -4.258 1.00 92.38 113 LEU A N 1
ATOM 928 C CA . LEU A 1 113 ? 3.583 0.430 -4.607 1.00 92.38 113 LEU A CA 1
ATOM 929 C C . LEU A 1 113 ? 3.796 -1.085 -4.463 1.00 92.38 113 LEU A C 1
ATOM 931 O O . LEU A 1 113 ? 4.384 -1.717 -5.347 1.00 92.38 113 LEU A O 1
ATOM 935 N N . LEU A 1 114 ? 3.309 -1.688 -3.375 1.00 87.38 114 LEU A N 1
ATOM 936 C CA . LEU A 1 114 ? 3.376 -3.134 -3.170 1.00 87.38 114 LEU A CA 1
ATOM 937 C C . LEU A 1 114 ? 2.575 -3.892 -4.234 1.00 87.38 114 LEU A C 1
ATOM 939 O O . LEU A 1 114 ? 3.033 -4.943 -4.685 1.00 87.38 114 LEU A O 1
ATOM 943 N N . CYS A 1 115 ? 1.437 -3.366 -4.688 1.00 88.94 115 CYS A N 1
ATOM 944 C CA . CYS A 1 115 ? 0.673 -3.949 -5.792 1.00 88.94 115 CYS A CA 1
ATOM 945 C C . CYS A 1 115 ? 1.456 -3.913 -7.112 1.00 88.94 115 CYS A C 1
ATOM 947 O O . CYS A 1 115 ? 1.545 -4.930 -7.808 1.00 88.94 115 CYS A O 1
ATOM 949 N N . HIS A 1 116 ? 2.111 -2.793 -7.437 1.00 91.19 116 HIS A N 1
ATOM 950 C CA . HIS A 1 116 ? 2.990 -2.695 -8.611 1.00 91.19 116 HIS A CA 1
ATOM 951 C C . HIS A 1 116 ? 4.160 -3.682 -8.549 1.00 91.19 116 HIS A C 1
ATOM 953 O O . HIS A 1 116 ? 4.457 -4.361 -9.537 1.00 91.19 116 HIS A O 1
ATOM 959 N N . MET A 1 117 ? 4.790 -3.808 -7.380 1.00 85.00 117 MET A N 1
ATOM 960 C CA . MET A 1 117 ? 5.869 -4.770 -7.135 1.00 85.00 117 MET A CA 1
ATOM 961 C C . MET A 1 117 ? 5.378 -6.217 -7.243 1.00 85.00 117 MET A C 1
ATOM 963 O O . MET A 1 117 ? 6.054 -7.060 -7.837 1.00 85.00 117 MET A O 1
ATOM 967 N N . ASN A 1 118 ? 4.182 -6.511 -6.727 1.00 83.12 118 ASN A N 1
ATOM 968 C CA . ASN A 1 118 ? 3.576 -7.831 -6.839 1.00 83.12 118 ASN A CA 1
ATOM 969 C C . ASN A 1 118 ? 3.299 -8.194 -8.303 1.00 83.12 118 ASN A C 1
ATOM 971 O O . ASN A 1 118 ? 3.627 -9.295 -8.738 1.00 83.12 118 ASN A O 1
ATOM 975 N N . ASN A 1 119 ? 2.799 -7.242 -9.095 1.00 85.88 119 ASN A N 1
ATOM 976 C CA . ASN A 1 119 ? 2.576 -7.419 -10.530 1.00 85.88 119 ASN A CA 1
ATOM 977 C C . ASN A 1 119 ? 3.874 -7.713 -11.295 1.00 85.88 119 ASN A C 1
ATOM 979 O O . ASN A 1 119 ? 3.894 -8.593 -12.159 1.00 85.88 119 ASN A O 1
ATOM 983 N N . LEU A 1 120 ? 4.969 -7.012 -10.982 1.00 84.50 120 LEU A N 1
ATOM 984 C CA . LEU A 1 120 ? 6.291 -7.337 -11.528 1.00 84.50 120 LEU A CA 1
ATOM 985 C C . LEU A 1 120 ? 6.697 -8.765 -11.136 1.00 84.50 120 LEU A C 1
ATOM 987 O O . LEU A 1 120 ? 7.139 -9.548 -11.977 1.00 84.50 120 LEU A O 1
ATOM 991 N N . ASN A 1 121 ? 6.530 -9.113 -9.864 1.00 79.62 121 ASN A N 1
ATOM 992 C CA . ASN A 1 121 ? 6.913 -10.418 -9.358 1.00 79.62 121 ASN A CA 1
ATOM 993 C C . ASN A 1 121 ? 6.117 -11.567 -10.007 1.00 79.62 121 ASN A C 1
ATOM 995 O O . ASN A 1 121 ? 6.723 -12.568 -10.383 1.00 79.62 121 ASN A O 1
ATOM 999 N N . VAL A 1 122 ? 4.804 -11.417 -10.204 1.00 79.62 122 VAL A N 1
ATOM 1000 C CA . VAL A 1 122 ? 3.975 -12.398 -10.928 1.00 79.62 122 VAL A CA 1
ATOM 1001 C C . VAL A 1 122 ? 4.497 -12.605 -12.348 1.00 79.62 122 VAL A C 1
ATOM 1003 O O . VAL A 1 122 ? 4.648 -13.747 -12.776 1.00 79.62 122 VAL A O 1
ATOM 1006 N N . LYS A 1 123 ? 4.850 -11.523 -13.056 1.00 82.00 123 LYS A N 1
ATOM 1007 C CA . LYS A 1 123 ? 5.413 -11.607 -14.413 1.00 82.00 123 LYS A CA 1
ATOM 1008 C C . LYS A 1 123 ? 6.732 -12.377 -14.441 1.00 82.00 123 LYS A C 1
ATOM 1010 O O . LYS A 1 123 ? 6.869 -13.310 -15.220 1.00 82.00 123 LYS A O 1
ATOM 1015 N N . MET A 1 124 ? 7.656 -12.076 -13.529 1.00 77.56 124 MET A N 1
ATOM 1016 C CA . MET A 1 124 ? 8.941 -12.789 -13.442 1.00 77.56 124 MET A CA 1
ATOM 1017 C C . MET A 1 124 ? 8.817 -14.254 -12.998 1.00 77.56 124 MET A C 1
ATOM 1019 O O . MET A 1 124 ? 9.739 -15.037 -13.210 1.00 77.56 124 MET A O 1
ATOM 1023 N N . GLN A 1 125 ? 7.724 -14.624 -12.324 1.00 70.88 125 GLN A N 1
ATOM 1024 C CA . GLN A 1 125 ? 7.455 -15.994 -11.872 1.00 70.88 125 GLN A CA 1
ATOM 1025 C C . GLN A 1 125 ? 6.531 -16.773 -12.817 1.00 70.88 125 GLN A C 1
ATOM 1027 O O . GLN A 1 125 ? 6.187 -17.919 -12.519 1.00 70.88 125 GLN A O 1
ATOM 1032 N N . GLY A 1 126 ? 6.124 -16.171 -13.938 1.00 72.19 126 GLY A N 1
ATOM 1033 C CA . GLY A 1 126 ? 5.295 -16.825 -14.940 1.00 72.19 126 GLY A CA 1
ATOM 1034 C C . GLY A 1 126 ? 5.931 -18.119 -15.453 1.00 72.19 126 GLY A C 1
ATOM 1035 O O . GLY A 1 126 ? 7.154 -18.250 -15.543 1.00 72.19 126 GLY A O 1
ATOM 1036 N N . LYS A 1 127 ? 5.092 -19.098 -15.804 1.00 66.62 127 LYS A N 1
ATOM 1037 C CA . LYS A 1 127 ? 5.559 -20.293 -16.520 1.00 66.62 127 LYS A CA 1
ATOM 1038 C C . LYS A 1 127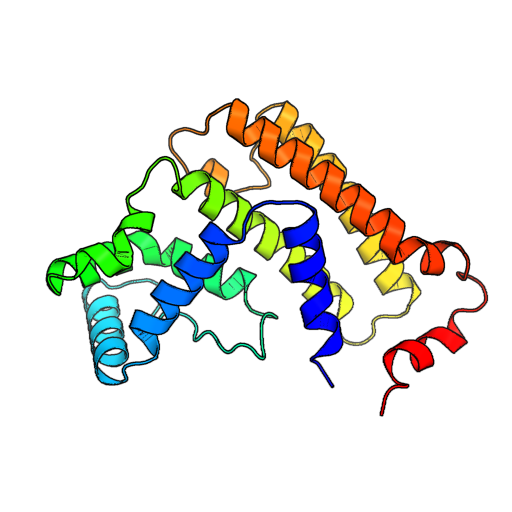 ? 6.162 -19.853 -17.864 1.00 66.62 127 LYS A C 1
ATOM 1040 O O . LYS A 1 127 ? 5.616 -18.957 -18.500 1.00 66.62 127 LYS A O 1
ATOM 1045 N N . ASN A 1 128 ? 7.253 -20.493 -18.288 1.00 70.62 128 ASN A N 1
ATOM 1046 C CA . ASN A 1 128 ? 7.951 -20.243 -19.563 1.00 70.62 128 ASN A CA 1
ATOM 1047 C C . ASN A 1 128 ? 8.637 -18.868 -19.704 1.00 70.62 128 ASN A C 1
ATOM 1049 O O . ASN A 1 128 ? 8.783 -18.377 -20.815 1.00 70.62 128 ASN A O 1
ATOM 1053 N N . GLN A 1 129 ? 9.067 -18.250 -18.604 1.00 72.12 129 GLN A N 1
ATOM 1054 C CA . GLN A 1 129 ? 9.884 -17.032 -18.656 1.00 72.12 129 GLN A CA 1
ATOM 1055 C C . GLN A 1 129 ? 11.338 -17.363 -19.019 1.00 72.12 129 GLN A C 1
ATOM 1057 O O . GLN A 1 129 ? 12.024 -18.053 -18.256 1.00 72.12 129 GLN A O 1
ATOM 1062 N N . PHE A 1 130 ? 11.817 -16.855 -20.155 1.00 79.56 130 PHE A N 1
ATOM 1063 C CA . PHE A 1 130 ? 13.240 -16.859 -20.486 1.00 79.56 130 PHE A CA 1
ATOM 1064 C C . PHE A 1 130 ? 13.959 -15.718 -19.765 1.00 79.56 130 PHE A C 1
ATOM 1066 O O . PHE A 1 130 ? 13.352 -14.793 -19.224 1.00 79.56 130 PHE A O 1
ATOM 1073 N N . ILE A 1 131 ? 15.290 -15.776 -19.730 1.00 72.38 131 ILE A N 1
ATOM 1074 C CA . ILE A 1 131 ? 16.066 -14.766 -19.003 1.00 72.38 131 ILE A CA 1
ATOM 1075 C C . ILE A 1 131 ? 15.924 -13.384 -19.654 1.00 72.38 131 ILE A C 1
ATOM 1077 O O . ILE A 1 131 ? 15.857 -12.377 -18.947 1.00 72.38 131 ILE A O 1
ATOM 1081 N N . ASP A 1 132 ? 15.785 -13.345 -20.977 1.00 76.06 132 ASP A N 1
ATOM 1082 C CA . ASP A 1 132 ? 15.508 -12.114 -21.715 1.00 76.06 132 ASP A CA 1
ATOM 1083 C C . ASP A 1 132 ? 14.133 -11.524 -21.364 1.00 76.06 132 ASP A C 1
ATOM 1085 O O . ASP A 1 132 ? 14.017 -10.305 -21.232 1.00 76.06 132 ASP A O 1
ATOM 1089 N N . ASP A 1 133 ? 13.120 -12.360 -21.104 1.00 80.50 133 ASP A N 1
ATOM 1090 C CA . ASP A 1 133 ? 11.794 -11.907 -20.655 1.00 80.50 133 ASP A CA 1
ATOM 1091 C C . ASP A 1 133 ? 11.865 -11.287 -19.257 1.00 80.50 133 ASP A C 1
ATOM 1093 O O . ASP A 1 133 ? 11.362 -10.184 -19.021 1.00 80.50 133 ASP A O 1
ATOM 1097 N N . ILE A 1 134 ? 12.567 -11.954 -18.335 1.00 79.44 134 ILE A N 1
ATOM 1098 C CA . ILE A 1 134 ? 12.808 -11.440 -16.981 1.00 79.44 134 ILE A CA 1
ATOM 1099 C C . ILE A 1 134 ? 13.520 -10.086 -17.064 1.00 79.44 134 ILE A C 1
ATOM 1101 O O . ILE A 1 134 ? 13.139 -9.132 -16.380 1.00 79.44 134 ILE A O 1
ATOM 1105 N N . TRP A 1 135 ? 14.524 -9.972 -17.933 1.00 80.25 135 TRP A N 1
ATOM 1106 C CA . TRP A 1 135 ? 15.260 -8.730 -18.137 1.00 80.25 135 TRP A CA 1
ATOM 1107 C C . TRP A 1 135 ? 14.394 -7.619 -18.735 1.00 80.25 135 TRP A C 1
ATOM 1109 O O . TRP A 1 135 ? 14.445 -6.476 -18.271 1.00 80.25 135 TRP A O 1
ATOM 1119 N N . ALA A 1 136 ? 13.555 -7.944 -19.719 1.00 85.44 136 ALA A N 1
ATOM 1120 C CA . ALA A 1 136 ? 12.600 -7.011 -20.301 1.00 85.44 136 ALA A CA 1
ATOM 1121 C C . ALA A 1 136 ? 11.592 -6.510 -19.253 1.00 85.44 136 ALA A C 1
ATOM 1123 O O . ALA A 1 136 ? 11.322 -5.309 -19.181 1.00 85.44 136 ALA A O 1
ATOM 1124 N N . HIS A 1 137 ? 11.086 -7.393 -18.387 1.00 87.12 137 HIS A N 1
ATOM 1125 C CA . HIS A 1 137 ? 10.192 -7.025 -17.288 1.00 87.12 137 HIS A CA 1
ATOM 1126 C C . HIS A 1 137 ? 10.859 -6.090 -16.272 1.00 87.12 137 HIS A C 1
ATOM 1128 O O . HIS A 1 137 ? 10.248 -5.094 -15.876 1.00 87.12 137 HIS A O 1
ATOM 1134 N N . LEU A 1 138 ? 12.113 -6.357 -15.897 1.00 84.31 138 LEU A N 1
ATOM 1135 C CA . LEU A 1 138 ? 12.883 -5.498 -14.994 1.00 84.31 138 LEU A CA 1
ATOM 1136 C C . LEU A 1 138 ? 13.147 -4.115 -15.603 1.00 84.31 138 LEU A C 1
ATOM 1138 O O . LEU A 1 138 ? 12.898 -3.100 -14.950 1.00 84.31 138 LEU A O 1
ATOM 1142 N N . LYS A 1 139 ? 13.576 -4.055 -16.870 1.00 85.88 139 LYS A N 1
ATOM 1143 C CA . LYS A 1 139 ? 13.762 -2.794 -17.609 1.00 85.88 139 LYS A CA 1
ATOM 1144 C C . LYS A 1 139 ? 12.469 -1.988 -17.699 1.00 85.88 139 LYS A C 1
ATOM 1146 O O . LYS A 1 139 ? 12.471 -0.789 -17.429 1.00 85.88 139 LYS A O 1
ATOM 1151 N N . ALA A 1 140 ? 11.363 -2.639 -18.048 1.00 91.44 140 ALA A N 1
ATOM 1152 C CA . ALA A 1 140 ? 10.066 -1.983 -18.134 1.00 91.44 140 ALA A CA 1
ATOM 1153 C C . ALA A 1 140 ? 9.620 -1.439 -16.771 1.00 91.44 140 ALA A C 1
ATOM 1155 O O . ALA A 1 140 ? 9.116 -0.322 -16.688 1.00 91.44 140 ALA A O 1
ATOM 1156 N N . PHE A 1 141 ? 9.824 -2.194 -15.688 1.00 91.06 141 PHE A N 1
ATOM 1157 C CA . PHE A 1 141 ? 9.469 -1.733 -14.348 1.00 91.06 141 PHE A CA 1
ATOM 1158 C C . PHE A 1 141 ? 10.331 -0.561 -13.879 1.00 91.06 141 PHE A C 1
ATOM 1160 O O . PHE A 1 141 ? 9.809 0.393 -13.314 1.00 91.06 141 PHE A O 1
ATOM 1167 N N . LYS A 1 142 ? 11.628 -0.575 -14.190 1.00 89.12 142 LYS A N 1
ATOM 1168 C CA . LYS A 1 142 ? 12.516 0.568 -13.962 1.00 89.12 142 LYS A CA 1
ATOM 1169 C C . LYS A 1 142 ? 11.980 1.838 -14.640 1.00 89.12 142 LYS A C 1
ATOM 1171 O O . LYS A 1 142 ? 11.870 2.875 -13.995 1.00 89.12 142 LYS A O 1
ATOM 1176 N N . LEU A 1 143 ? 11.585 1.752 -15.912 1.00 92.94 143 LEU A N 1
ATOM 1177 C CA . LEU A 1 143 ? 10.977 2.887 -16.620 1.00 92.94 143 LEU A CA 1
ATOM 1178 C C . LEU A 1 143 ? 9.671 3.347 -15.957 1.00 92.94 143 LEU A C 1
ATOM 1180 O O . LEU A 1 143 ? 9.432 4.548 -15.858 1.00 92.94 143 LEU A O 1
ATOM 1184 N N . LYS A 1 144 ? 8.861 2.410 -15.447 1.00 95.44 144 LYS A N 1
ATOM 1185 C CA . LYS A 1 144 ? 7.654 2.742 -14.679 1.00 95.44 144 LYS A CA 1
ATOM 1186 C C . LYS A 1 144 ? 7.958 3.512 -13.399 1.00 95.44 144 LYS A C 1
ATOM 1188 O O . LYS A 1 144 ? 7.238 4.455 -13.118 1.00 95.44 144 LYS A O 1
ATOM 1193 N N . LEU A 1 145 ? 9.011 3.173 -12.653 1.00 94.62 145 LEU A N 1
ATOM 1194 C CA . LEU A 1 145 ? 9.376 3.920 -11.440 1.00 94.62 145 LEU A CA 1
ATOM 1195 C C . LEU A 1 145 ? 9.677 5.397 -11.744 1.00 94.62 145 LEU A C 1
ATOM 1197 O O . LEU A 1 145 ? 9.215 6.272 -11.015 1.00 94.62 145 LEU A O 1
ATOM 1201 N N . ASN A 1 146 ? 10.376 5.683 -12.847 1.00 94.81 146 ASN A N 1
ATOM 1202 C CA . ASN A 1 146 ? 10.616 7.063 -13.289 1.00 94.81 146 ASN A CA 1
ATOM 1203 C C . ASN A 1 146 ? 9.337 7.758 -13.756 1.00 94.81 146 ASN A C 1
ATOM 1205 O O . ASN A 1 146 ? 9.132 8.929 -13.444 1.00 94.81 146 ASN A O 1
ATOM 1209 N N . LEU A 1 147 ? 8.483 7.042 -14.493 1.00 97.00 147 LEU A N 1
ATOM 1210 C CA . LEU A 1 147 ? 7.178 7.552 -14.909 1.00 97.00 147 LEU A CA 1
ATOM 1211 C C . LEU A 1 147 ? 6.337 7.943 -13.685 1.00 97.00 147 LEU A C 1
ATOM 1213 O O . LEU A 1 147 ? 5.864 9.072 -13.616 1.00 97.00 147 LEU A O 1
ATOM 1217 N N . PHE A 1 148 ? 6.234 7.049 -12.700 1.00 97.50 148 PHE A N 1
ATOM 1218 C CA . PHE A 1 148 ? 5.506 7.282 -11.456 1.00 97.50 148 PHE A CA 1
ATOM 1219 C C . PHE A 1 148 ? 6.055 8.493 -10.701 1.00 97.50 148 PHE A C 1
ATOM 1221 O O . PHE A 1 148 ? 5.281 9.364 -10.322 1.00 97.50 148 PHE A O 1
ATOM 1228 N N . ALA A 1 149 ? 7.378 8.600 -10.540 1.00 96.69 149 ALA A N 1
ATOM 1229 C CA . ALA A 1 149 ? 7.994 9.766 -9.908 1.00 96.69 149 ALA A CA 1
ATOM 1230 C C . ALA A 1 149 ? 7.649 11.070 -10.656 1.00 96.69 149 ALA A C 1
ATOM 1232 O O . ALA A 1 149 ? 7.238 12.051 -10.042 1.00 96.69 149 ALA A O 1
ATOM 1233 N N . GLY A 1 150 ? 7.747 11.071 -11.990 1.00 97.12 150 GLY A N 1
ATOM 1234 C CA . GLY A 1 150 ? 7.416 12.237 -12.813 1.00 97.12 150 GLY A CA 1
ATOM 1235 C C . GLY A 1 150 ? 5.932 12.621 -12.798 1.00 97.12 150 GLY A C 1
ATOM 1236 O O . GLY A 1 150 ? 5.607 13.792 -12.992 1.00 97.12 150 GLY A O 1
ATOM 1237 N N . GLN A 1 151 ? 5.035 11.661 -12.571 1.00 96.12 151 GLN A N 1
ATOM 1238 C CA . GLN A 1 151 ? 3.603 11.907 -12.400 1.00 96.12 151 GLN A CA 1
ATOM 1239 C C . GLN A 1 151 ? 3.287 12.455 -11.009 1.00 96.12 151 GLN A C 1
ATOM 1241 O O . GLN A 1 151 ? 2.601 13.471 -10.917 1.00 96.12 151 GLN A O 1
ATOM 1246 N N . LEU A 1 152 ? 3.873 11.890 -9.947 1.00 96.06 152 LEU A N 1
ATOM 1247 C CA . LEU A 1 152 ? 3.736 12.436 -8.592 1.00 96.06 152 LEU A CA 1
ATOM 1248 C C . LEU A 1 152 ? 4.219 13.890 -8.510 1.00 96.06 152 LEU A C 1
ATOM 1250 O O . LEU A 1 152 ? 3.530 14.719 -7.922 1.00 96.06 152 LEU A O 1
ATOM 1254 N N . ALA A 1 153 ? 5.317 14.237 -9.192 1.00 95.25 153 ALA A N 1
ATOM 1255 C CA . ALA A 1 153 ? 5.812 15.617 -9.293 1.00 95.25 153 ALA A CA 1
ATOM 1256 C C . ALA A 1 153 ? 4.791 16.598 -9.909 1.00 95.25 153 ALA A C 1
ATOM 1258 O O . ALA A 1 153 ? 4.840 17.806 -9.673 1.00 95.25 153 ALA A O 1
ATOM 1259 N N . LYS A 1 154 ? 3.863 16.083 -10.724 1.00 95.12 154 LYS A N 1
ATOM 1260 C CA . LYS A 1 154 ? 2.770 16.830 -11.364 1.00 95.12 154 LYS A CA 1
ATOM 1261 C C . LYS A 1 154 ? 1.437 16.679 -10.622 1.00 95.12 154 LYS A C 1
ATOM 1263 O O . LYS A 1 154 ? 0.423 17.160 -11.120 1.00 95.12 154 LYS A O 1
ATOM 1268 N N . ASN A 1 155 ? 1.436 16.040 -9.451 1.00 94.06 155 ASN A N 1
ATOM 1269 C CA . ASN A 1 155 ? 0.247 15.632 -8.696 1.00 94.06 155 ASN A CA 1
ATOM 1270 C C . ASN A 1 155 ? -0.705 14.715 -9.491 1.00 94.06 155 ASN A C 1
ATOM 1272 O O . ASN A 1 155 ? -1.908 14.706 -9.248 1.00 94.06 155 ASN A O 1
ATOM 1276 N N . ASP A 1 156 ? -0.179 13.949 -10.448 1.00 95.56 156 ASP A N 1
ATOM 1277 C CA . ASP A 1 156 ? -0.926 12.911 -11.156 1.00 95.56 156 ASP A CA 1
ATOM 1278 C C . ASP A 1 156 ? -0.834 11.595 -10.371 1.00 95.56 156 ASP A C 1
ATOM 1280 O O . ASP A 1 156 ? 0.218 10.955 -10.303 1.00 95.56 156 ASP A O 1
ATOM 1284 N N . LEU A 1 157 ? -1.958 11.202 -9.767 1.00 96.25 157 LEU A N 1
ATOM 1285 C CA . LEU A 1 157 ? -2.085 10.002 -8.937 1.00 96.25 157 LEU A CA 1
ATOM 1286 C C . LEU A 1 157 ? -2.740 8.831 -9.688 1.00 96.25 157 LEU A C 1
ATOM 1288 O O . LEU A 1 157 ? -3.127 7.843 -9.069 1.00 96.25 157 LEU A O 1
ATOM 1292 N N . SER A 1 158 ? -2.862 8.898 -11.018 1.00 95.25 158 SER A N 1
ATOM 1293 C CA . SER A 1 158 ? -3.571 7.895 -11.835 1.00 95.25 158 SER A CA 1
ATOM 1294 C C . SER A 1 158 ? -3.072 6.454 -11.654 1.00 95.25 158 SER A C 1
ATOM 1296 O O . SER A 1 158 ? -3.844 5.506 -11.803 1.00 95.25 158 SER A O 1
ATOM 1298 N N . HIS A 1 159 ? -1.799 6.268 -11.292 1.00 95.31 159 HIS A N 1
ATOM 1299 C CA . HIS A 1 159 ? -1.211 4.952 -11.012 1.00 95.31 159 HIS A CA 1
ATOM 1300 C C . HIS A 1 159 ? -1.248 4.538 -9.537 1.00 95.31 159 HIS A C 1
ATOM 1302 O O . HIS A 1 159 ? -0.833 3.424 -9.216 1.00 95.31 159 HIS A O 1
ATOM 1308 N N . PHE A 1 160 ? -1.736 5.406 -8.657 1.00 96.88 160 PHE A N 1
ATOM 1309 C CA . PHE A 1 160 ? -1.840 5.188 -7.220 1.00 96.88 160 PHE A CA 1
ATOM 1310 C C . PHE A 1 160 ? -3.309 5.315 -6.813 1.00 96.88 160 PHE A C 1
ATOM 1312 O O . PHE A 1 160 ? -3.728 6.316 -6.240 1.00 96.88 160 PHE A O 1
ATOM 1319 N N . SER A 1 161 ? -4.123 4.323 -7.186 1.00 96.19 161 SER A N 1
ATOM 1320 C CA . SER A 1 161 ? -5.582 4.390 -7.054 1.00 96.19 161 SER A CA 1
ATOM 1321 C C . SER A 1 161 ? -6.059 4.566 -5.611 1.00 96.19 161 SER A C 1
ATOM 1323 O O . SER A 1 161 ? -7.052 5.258 -5.402 1.00 96.19 161 SER A O 1
ATOM 1325 N N . ARG A 1 162 ? -5.367 3.984 -4.618 1.00 97.00 162 ARG A N 1
ATOM 1326 C CA . ARG A 1 162 ? -5.727 4.144 -3.198 1.00 97.00 162 ARG A CA 1
ATOM 1327 C C . ARG A 1 162 ? -5.360 5.542 -2.737 1.00 97.00 162 ARG A C 1
ATOM 1329 O O . ARG A 1 162 ? -6.194 6.222 -2.146 1.00 97.00 162 ARG A O 1
ATOM 1336 N N . LEU A 1 163 ? -4.160 6.005 -3.085 1.00 96.75 163 LEU A N 1
ATOM 1337 C CA . LEU A 1 163 ? -3.731 7.367 -2.766 1.00 96.75 163 LEU A CA 1
ATOM 1338 C C . LEU A 1 163 ? -4.656 8.415 -3.410 1.00 96.75 163 LEU A C 1
ATOM 1340 O O . LEU A 1 163 ? -5.011 9.397 -2.772 1.00 96.75 163 LEU A O 1
ATOM 1344 N N . ASN A 1 164 ? -5.106 8.168 -4.643 1.00 96.38 164 ASN A N 1
ATOM 1345 C CA . ASN A 1 164 ? -6.044 9.019 -5.378 1.00 96.38 164 ASN A CA 1
ATOM 1346 C C . ASN A 1 164 ? -7.483 8.973 -4.833 1.00 96.38 164 ASN A C 1
ATOM 1348 O O . ASN A 1 164 ? -8.286 9.837 -5.164 1.00 96.38 164 ASN A O 1
ATOM 1352 N N . SER A 1 165 ? -7.828 7.953 -4.039 1.00 95.56 165 SER A N 1
ATOM 1353 C CA . SER A 1 165 ? -9.146 7.850 -3.398 1.00 95.56 165 SER A CA 1
ATOM 1354 C C . SER A 1 165 ? -9.259 8.676 -2.114 1.00 95.56 165 SER A C 1
ATOM 1356 O O . SER A 1 165 ? -10.364 8.866 -1.610 1.00 95.56 165 SER A O 1
ATOM 1358 N N . LEU A 1 166 ? -8.134 9.172 -1.585 1.00 94.50 166 LEU A N 1
ATOM 1359 C CA . LEU A 1 166 ? -8.117 10.023 -0.400 1.00 94.50 166 LEU A CA 1
ATOM 1360 C C . LEU A 1 166 ? -8.571 11.455 -0.735 1.00 94.50 166 LEU A C 1
ATOM 1362 O O . LEU A 1 166 ? -8.276 11.957 -1.820 1.00 94.50 166 LEU A O 1
ATOM 1366 N N . PRO A 1 167 ? -9.255 12.144 0.198 1.00 89.38 167 PRO A N 1
ATOM 1367 C CA . PRO A 1 167 ? -9.804 13.481 -0.041 1.00 89.38 167 PRO A CA 1
ATOM 1368 C C . PRO A 1 167 ? -8.721 14.541 -0.269 1.00 89.38 167 PRO A C 1
ATOM 1370 O O . PRO A 1 167 ? -8.933 15.504 -1.007 1.00 89.38 167 PRO A O 1
ATOM 1373 N N . SER A 1 168 ? -7.558 14.382 0.361 1.00 85.69 168 SER A N 1
ATOM 1374 C CA . SER A 1 168 ? -6.404 15.247 0.159 1.00 85.69 168 SER A CA 1
ATOM 1375 C C . SER A 1 168 ? -5.113 14.507 0.492 1.00 85.69 168 SER A C 1
ATOM 1377 O O . SER A 1 168 ? -5.068 13.641 1.362 1.00 85.69 168 SER A O 1
ATOM 1379 N N . VAL A 1 169 ? -4.046 14.863 -0.221 1.00 90.88 169 VAL A N 1
ATOM 1380 C CA . VAL A 1 169 ? -2.679 14.423 0.066 1.00 90.88 169 VAL A CA 1
ATOM 1381 C C . VAL A 1 169 ? -1.791 15.657 0.013 1.00 90.88 169 VAL A C 1
ATOM 1383 O O . VAL A 1 169 ? -1.835 16.424 -0.954 1.00 90.88 169 VAL A O 1
ATOM 1386 N N . ASN A 1 170 ? -1.001 15.886 1.061 1.00 90.50 170 ASN A N 1
ATOM 1387 C CA . ASN A 1 170 ? -0.111 17.041 1.122 1.00 90.50 170 ASN A CA 1
ATOM 1388 C C . ASN A 1 170 ? 0.987 16.934 0.041 1.00 90.50 170 ASN A C 1
ATOM 1390 O O . ASN A 1 170 ? 1.592 15.880 -0.159 1.00 90.50 170 ASN A O 1
ATOM 1394 N N . LYS A 1 171 ? 1.295 18.054 -0.623 1.00 91.31 171 LYS A N 1
ATOM 1395 C CA . LYS A 1 171 ? 2.383 18.171 -1.608 1.00 91.31 171 LYS A CA 1
ATOM 1396 C C . LYS A 1 171 ? 3.743 17.736 -1.056 1.00 91.31 171 LYS A C 1
ATOM 1398 O O . LYS A 1 171 ? 4.555 17.203 -1.806 1.00 91.31 171 LYS A O 1
ATOM 1403 N N . GLU A 1 172 ? 4.001 17.954 0.232 1.00 92.44 172 GLU A N 1
ATOM 1404 C CA . GLU A 1 172 ? 5.240 17.501 0.872 1.00 92.44 172 GLU A CA 1
ATOM 1405 C C . GLU A 1 172 ? 5.340 15.968 0.906 1.00 92.44 172 GLU A C 1
ATOM 1407 O O . GLU A 1 172 ? 6.385 15.415 0.567 1.00 92.44 172 GLU A O 1
ATOM 1412 N N . MET A 1 173 ? 4.237 15.271 1.204 1.00 92.06 173 MET A N 1
ATOM 1413 C CA . MET A 1 173 ? 4.178 13.806 1.137 1.00 92.06 173 MET A CA 1
ATOM 1414 C C . MET A 1 173 ? 4.393 13.309 -0.294 1.00 92.06 173 MET A C 1
ATOM 1416 O O . MET A 1 173 ? 5.209 12.416 -0.514 1.00 92.06 173 MET A O 1
ATOM 1420 N N . LEU A 1 174 ? 3.747 13.937 -1.284 1.00 94.88 174 LEU A N 1
ATOM 1421 C CA . LEU A 1 174 ? 3.940 13.585 -2.697 1.00 94.88 174 LEU A CA 1
ATOM 1422 C C . LEU A 1 174 ? 5.401 13.729 -3.134 1.00 94.88 174 LEU A C 1
ATOM 1424 O O . LEU A 1 174 ? 5.923 12.853 -3.824 1.00 94.88 174 LEU A O 1
ATOM 1428 N N . LYS A 1 175 ? 6.085 14.783 -2.676 1.00 94.75 175 LYS A N 1
ATOM 1429 C CA . LYS A 1 175 ? 7.520 14.972 -2.911 1.00 94.75 175 LYS A CA 1
ATOM 1430 C C . LYS A 1 175 ? 8.361 13.882 -2.236 1.00 94.75 175 LYS A C 1
ATOM 1432 O O . LYS A 1 175 ? 9.283 13.351 -2.852 1.00 94.75 175 LYS A O 1
ATOM 1437 N N . ASN A 1 176 ? 8.026 13.494 -1.006 1.00 93.50 176 ASN A N 1
ATOM 1438 C CA . ASN A 1 176 ? 8.708 12.399 -0.310 1.00 93.50 176 ASN A CA 1
ATOM 1439 C C . ASN A 1 176 ? 8.535 11.058 -1.045 1.00 93.50 176 ASN A C 1
ATOM 1441 O O . ASN A 1 176 ? 9.488 10.281 -1.156 1.00 93.50 176 ASN A O 1
ATOM 1445 N N . TYR A 1 177 ? 7.344 10.794 -1.588 1.00 94.94 177 TYR A N 1
ATOM 1446 C CA . TYR A 1 177 ? 7.065 9.606 -2.395 1.00 94.94 177 TYR A CA 1
ATOM 1447 C C . TYR A 1 177 ? 7.810 9.626 -3.727 1.00 94.94 177 TYR A C 1
ATOM 1449 O O . TYR A 1 177 ? 8.415 8.621 -4.101 1.00 94.94 177 TYR A O 1
ATOM 1457 N N . GLU A 1 178 ? 7.827 10.767 -4.416 1.00 95.50 178 GLU A N 1
ATOM 1458 C CA . GLU A 1 178 ? 8.625 10.986 -5.622 1.00 95.50 178 GLU A CA 1
ATOM 1459 C C . GLU A 1 178 ? 10.109 10.677 -5.365 1.00 95.50 178 GLU A C 1
ATOM 1461 O O . GLU A 1 178 ? 10.717 9.877 -6.084 1.00 95.50 178 GLU A O 1
ATOM 1466 N N . ASP A 1 179 ? 10.694 11.270 -4.323 1.00 93.88 179 ASP A N 1
ATOM 1467 C CA . ASP A 1 179 ? 12.102 11.074 -3.979 1.00 93.88 179 ASP A CA 1
ATOM 1468 C C . ASP A 1 179 ? 12.395 9.621 -3.587 1.00 93.88 179 ASP A C 1
ATOM 1470 O O . ASP A 1 179 ? 13.428 9.061 -3.969 1.00 93.88 179 ASP A O 1
ATOM 1474 N N . GLY A 1 180 ? 11.472 8.970 -2.878 1.00 92.56 180 GLY A N 1
ATOM 1475 C CA . GLY A 1 180 ? 11.564 7.547 -2.575 1.00 92.56 180 GLY A CA 1
ATOM 1476 C C . GLY A 1 180 ? 11.506 6.664 -3.829 1.00 92.56 180 GLY A C 1
ATOM 1477 O O . GLY A 1 180 ? 12.290 5.723 -3.949 1.00 92.56 180 GLY A O 1
ATOM 1478 N N . LEU A 1 181 ? 10.665 6.987 -4.819 1.00 94.56 181 LEU A N 1
ATOM 1479 C CA . LEU A 1 181 ? 10.618 6.262 -6.096 1.00 94.56 181 LEU A CA 1
ATOM 1480 C C . LEU A 1 181 ? 11.909 6.434 -6.905 1.00 94.56 181 LEU A C 1
ATOM 1482 O O . LEU A 1 181 ? 12.395 5.458 -7.479 1.00 94.56 181 LEU A O 1
ATOM 1486 N N . LYS A 1 182 ? 12.512 7.631 -6.904 1.00 93.25 182 LYS A N 1
ATOM 1487 C CA . LYS A 1 182 ? 13.830 7.869 -7.524 1.00 93.25 182 LYS A CA 1
ATOM 1488 C C . LYS A 1 182 ? 14.933 7.054 -6.845 1.00 93.25 182 LYS A C 1
ATOM 1490 O O . LYS A 1 182 ? 15.758 6.444 -7.525 1.00 93.25 182 LYS A O 1
ATOM 1495 N N . LYS A 1 183 ? 14.932 6.988 -5.508 1.00 91.44 183 LYS A N 1
ATOM 1496 C CA . LYS A 1 183 ? 15.858 6.129 -4.747 1.00 91.44 183 LYS A CA 1
ATOM 1497 C C . LYS A 1 183 ? 15.641 4.656 -5.075 1.00 91.44 183 LYS A C 1
ATOM 1499 O O . LYS A 1 183 ? 16.608 3.940 -5.318 1.00 91.44 183 LYS A O 1
ATOM 1504 N N . LEU A 1 184 ? 14.385 4.211 -5.143 1.00 89.19 184 LEU A N 1
ATOM 1505 C CA . LEU A 1 184 ? 14.049 2.839 -5.517 1.00 89.19 184 LEU A CA 1
ATOM 1506 C C . LEU A 1 184 ? 14.543 2.514 -6.930 1.00 89.19 184 LEU A C 1
ATOM 1508 O O . LEU A 1 184 ? 15.133 1.459 -7.138 1.00 89.19 184 LEU A O 1
ATOM 1512 N N . HIS A 1 185 ? 14.359 3.425 -7.887 1.00 89.81 185 HIS A N 1
ATOM 1513 C CA . HIS A 1 185 ? 14.895 3.287 -9.239 1.00 89.81 185 HIS A CA 1
ATOM 1514 C C . HIS A 1 185 ? 16.419 3.090 -9.233 1.00 89.81 185 HIS A C 1
ATOM 1516 O O . HIS A 1 185 ? 16.913 2.146 -9.850 1.00 89.81 185 HIS A O 1
ATOM 1522 N N . PHE A 1 186 ? 17.159 3.937 -8.510 1.00 86.50 186 PHE A N 1
ATOM 1523 C CA . PHE A 1 186 ? 18.616 3.823 -8.400 1.00 86.50 186 PHE A CA 1
ATOM 1524 C C . PHE A 1 186 ? 19.049 2.497 -7.753 1.00 86.50 186 PHE A C 1
ATOM 1526 O O . PHE A 1 186 ? 19.984 1.841 -8.209 1.00 86.50 186 PHE A O 1
ATOM 1533 N N . GLU A 1 187 ? 18.332 2.050 -6.723 1.00 83.00 187 GLU A N 1
ATOM 1534 C CA . GLU A 1 187 ? 18.581 0.758 -6.083 1.00 83.00 187 GLU A CA 1
ATOM 1535 C C . GLU A 1 187 ? 18.332 -0.429 -7.024 1.00 83.00 187 GLU A C 1
ATOM 1537 O O . GLU A 1 187 ? 19.105 -1.392 -7.029 1.00 83.00 187 GLU A O 1
ATOM 1542 N N . PHE A 1 188 ? 17.306 -0.345 -7.878 1.00 80.00 188 PHE A N 1
ATOM 1543 C CA . PHE A 1 188 ? 17.100 -1.302 -8.965 1.00 80.00 188 PHE A CA 1
ATOM 1544 C C . PHE A 1 188 ? 18.285 -1.292 -9.942 1.00 80.00 188 PHE A C 1
ATOM 1546 O O . PHE A 1 188 ? 18.813 -2.355 -10.261 1.00 80.00 188 PHE A O 1
ATOM 1553 N N . GLU A 1 189 ? 18.751 -0.125 -10.394 1.00 80.19 189 GLU A N 1
ATOM 1554 C CA . GLU A 1 189 ? 19.906 -0.035 -11.299 1.00 80.19 189 GLU A CA 1
ATOM 1555 C C . GLU A 1 189 ? 21.159 -0.672 -10.708 1.00 80.19 189 GLU A C 1
ATOM 1557 O O . GLU A 1 189 ? 21.758 -1.547 -11.332 1.00 80.19 189 GLU A O 1
ATOM 1562 N N . ARG A 1 190 ? 21.511 -0.278 -9.482 1.00 81.06 190 ARG A N 1
ATOM 1563 C CA . ARG A 1 190 ? 22.682 -0.791 -8.770 1.00 81.06 190 ARG A CA 1
ATOM 1564 C C . ARG A 1 190 ? 22.632 -2.308 -8.640 1.00 81.06 190 ARG A C 1
ATOM 1566 O O . ARG A 1 190 ? 23.624 -2.994 -8.864 1.00 81.06 190 ARG A O 1
ATOM 1573 N N . ARG A 1 191 ? 21.471 -2.851 -8.272 1.00 73.81 191 ARG A N 1
ATOM 1574 C CA . ARG A 1 191 ? 21.336 -4.274 -7.947 1.00 73.81 191 ARG A CA 1
ATOM 1575 C C . ARG A 1 191 ? 21.235 -5.179 -9.170 1.00 73.81 191 ARG A C 1
ATOM 1577 O O . ARG A 1 191 ? 21.535 -6.366 -9.073 1.00 73.81 191 ARG A O 1
ATOM 1584 N N . PHE A 1 192 ? 20.826 -4.629 -10.306 1.00 72.25 192 PHE A N 1
ATOM 1585 C CA . PHE A 1 192 ? 20.726 -5.349 -11.570 1.00 72.25 192 PHE A CA 1
ATOM 1586 C C . PHE A 1 192 ? 21.838 -4.975 -12.566 1.00 72.25 192 PHE A C 1
ATOM 1588 O O . PHE A 1 192 ? 21.789 -5.376 -13.730 1.00 72.25 192 PHE A O 1
ATOM 1595 N N . GLN A 1 193 ? 22.873 -4.265 -12.111 1.00 71.06 193 GLN A N 1
ATOM 1596 C CA . GLN A 1 193 ? 24.020 -3.876 -12.927 1.00 71.06 193 GLN A CA 1
ATOM 1597 C C . GLN A 1 193 ? 24.739 -5.098 -13.531 1.00 71.06 193 GLN A C 1
ATOM 1599 O O . GLN A 1 193 ? 25.069 -5.094 -14.716 1.00 71.06 193 GLN A O 1
ATOM 1604 N N . ASP A 1 194 ? 24.863 -6.202 -12.791 1.00 60.34 194 ASP A N 1
ATOM 1605 C CA . ASP A 1 194 ? 25.521 -7.423 -13.287 1.00 60.34 194 ASP A CA 1
ATOM 1606 C C . ASP A 1 194 ? 24.753 -8.116 -14.423 1.00 60.34 194 ASP A C 1
ATOM 1608 O O . ASP A 1 194 ? 25.371 -8.725 -15.300 1.00 60.34 194 ASP A O 1
ATOM 1612 N N . PHE A 1 195 ? 23.420 -7.978 -14.459 1.00 61.56 195 PHE A N 1
ATOM 1613 C CA . PHE A 1 195 ? 22.599 -8.457 -15.578 1.00 61.56 195 PHE A CA 1
ATOM 1614 C C . PHE A 1 195 ? 22.851 -7.643 -16.851 1.00 61.56 195 PHE A C 1
ATOM 1616 O O . PHE A 1 195 ? 22.790 -8.190 -17.951 1.00 61.56 195 PHE A O 1
ATOM 1623 N N . SER A 1 196 ? 23.175 -6.353 -16.712 1.00 55.94 196 SER A N 1
ATOM 1624 C CA . SER A 1 196 ? 23.498 -5.494 -17.853 1.00 55.94 196 SER A CA 1
ATOM 1625 C C . SER A 1 196 ? 24.865 -5.813 -18.472 1.00 55.94 196 SER A C 1
ATOM 1627 O O . SER A 1 196 ? 25.014 -5.704 -19.686 1.00 55.94 196 SER A O 1
ATOM 1629 N N . CYS A 1 197 ? 25.826 -6.290 -17.672 1.00 50.16 197 CYS A N 1
ATOM 1630 C CA . CYS A 1 197 ? 27.176 -6.640 -18.130 1.00 50.16 197 CYS A CA 1
ATOM 1631 C C . CYS A 1 197 ? 27.281 -8.039 -18.765 1.00 50.16 197 CYS A C 1
ATOM 1633 O O . CYS A 1 197 ? 28.223 -8.305 -19.508 1.00 50.16 197 CYS A O 1
ATOM 1635 N N . HIS A 1 198 ? 26.339 -8.945 -18.483 1.00 50.69 198 HIS A N 1
ATOM 1636 C CA . HIS A 1 198 ? 26.450 -10.362 -18.851 1.00 50.69 198 HIS A CA 1
ATOM 1637 C C . HIS A 1 198 ? 25.405 -10.851 -19.852 1.00 50.69 198 HIS A C 1
ATOM 1639 O O . HIS A 1 198 ? 25.234 -12.066 -19.958 1.00 50.69 198 HIS A O 1
ATOM 1645 N N . SER A 1 199 ? 24.766 -9.976 -20.640 1.00 49.34 199 SER A N 1
ATOM 1646 C CA . SER A 1 199 ? 23.756 -10.400 -21.631 1.00 49.34 199 SER A CA 1
ATOM 1647 C C . SER A 1 199 ? 24.251 -11.485 -22.610 1.00 49.34 199 SER A C 1
ATOM 1649 O O . SER A 1 199 ? 23.444 -12.180 -23.210 1.00 49.34 199 SER A O 1
ATOM 1651 N N . ASN A 1 200 ? 25.571 -11.688 -22.720 1.00 48.00 200 ASN A N 1
ATOM 1652 C CA . ASN A 1 200 ? 26.200 -12.695 -23.582 1.00 48.00 200 ASN A CA 1
ATOM 1653 C C . ASN A 1 200 ? 26.697 -13.971 -22.852 1.00 48.00 200 ASN A C 1
ATOM 1655 O O . ASN A 1 200 ? 27.259 -14.851 -23.498 1.00 48.00 200 ASN A O 1
ATOM 1659 N N . ARG A 1 201 ? 26.545 -14.110 -21.521 1.00 46.31 201 ARG A N 1
ATOM 1660 C CA . ARG A 1 201 ? 27.052 -15.268 -20.729 1.00 46.31 201 ARG A CA 1
ATOM 1661 C C . ARG A 1 201 ? 26.046 -15.823 -19.705 1.00 46.31 201 ARG A C 1
ATOM 1663 O O . ARG A 1 201 ? 26.423 -16.414 -18.691 1.00 46.31 201 ARG A O 1
ATOM 1670 N N . ILE A 1 202 ? 24.751 -15.650 -19.958 1.00 51.88 202 ILE A N 1
ATOM 1671 C CA . ILE A 1 202 ? 23.697 -15.791 -18.939 1.00 51.88 202 ILE A CA 1
ATOM 1672 C C . ILE A 1 202 ? 23.448 -17.244 -18.459 1.00 51.88 202 ILE A C 1
ATOM 1674 O O . ILE A 1 202 ? 22.855 -17.455 -17.401 1.00 51.88 202 ILE A O 1
ATOM 1678 N N . GLY A 1 203 ? 23.990 -18.263 -19.138 1.00 46.16 203 GLY A N 1
ATOM 1679 C CA . GLY A 1 203 ? 23.888 -19.667 -18.702 1.00 46.16 203 GLY A CA 1
ATOM 1680 C C . GLY A 1 203 ? 24.457 -19.948 -17.299 1.00 46.16 203 GLY A C 1
ATOM 1681 O O . GLY A 1 203 ? 23.974 -20.839 -16.603 1.00 46.16 203 GLY A O 1
ATOM 1682 N N . TYR A 1 204 ? 25.425 -19.156 -16.827 1.00 46.28 204 TYR A N 1
ATOM 1683 C CA . TYR A 1 204 ? 26.066 -19.371 -15.522 1.00 46.28 204 TYR A CA 1
ATOM 1684 C C . TYR A 1 204 ? 25.266 -18.825 -14.325 1.00 46.28 204 TYR A C 1
ATOM 1686 O O . TYR A 1 204 ? 25.421 -19.316 -13.204 1.00 46.28 204 TYR A O 1
ATOM 1694 N N . PHE A 1 205 ? 24.367 -17.856 -14.531 1.00 44.84 205 PHE A N 1
ATOM 1695 C CA . PHE A 1 205 ? 23.640 -17.207 -13.430 1.00 44.84 205 PHE A CA 1
ATOM 1696 C C . PHE A 1 205 ? 22.441 -18.010 -12.918 1.00 44.84 205 PHE A C 1
ATOM 1698 O O . PHE A 1 205 ? 22.060 -17.851 -11.756 1.00 44.84 205 PHE A O 1
ATOM 1705 N N . TYR A 1 206 ? 21.907 -18.944 -13.715 1.00 43.22 206 TYR A N 1
ATOM 1706 C CA . TYR A 1 206 ? 20.904 -19.897 -13.226 1.00 43.22 206 TYR A CA 1
ATOM 1707 C C . TYR A 1 206 ? 21.444 -20.703 -12.028 1.00 43.22 206 TYR A C 1
ATOM 1709 O O . TYR A 1 206 ? 20.726 -20.956 -11.061 1.00 43.22 206 TYR A O 1
ATOM 1717 N N . HIS A 1 207 ? 22.750 -20.999 -12.022 1.00 39.91 207 HIS A N 1
ATOM 1718 C CA . HIS A 1 207 ? 23.414 -21.650 -10.894 1.00 39.91 207 HIS A CA 1
ATOM 1719 C C . HIS A 1 207 ? 23.696 -20.719 -9.712 1.00 39.91 207 HIS A C 1
ATOM 1721 O O . HIS A 1 207 ? 23.679 -21.198 -8.582 1.00 39.91 207 HIS A O 1
ATOM 1727 N N . ALA A 1 208 ? 23.885 -19.412 -9.907 1.00 39.41 208 ALA A N 1
ATOM 1728 C CA . ALA A 1 208 ? 24.080 -18.470 -8.797 1.00 39.41 208 ALA A CA 1
ATOM 1729 C C . ALA A 1 208 ? 22.810 -18.300 -7.936 1.00 39.41 208 ALA A C 1
ATOM 1731 O O . ALA A 1 208 ? 22.902 -18.047 -6.737 1.00 39.41 208 ALA A O 1
ATOM 1732 N N . PHE A 1 209 ? 21.626 -18.525 -8.516 1.00 36.00 209 PHE A N 1
ATOM 1733 C CA . PHE A 1 209 ? 20.353 -18.549 -7.785 1.00 36.00 209 PHE A CA 1
ATOM 1734 C C . PHE A 1 209 ? 19.983 -19.926 -7.196 1.00 36.00 209 PHE A C 1
ATOM 1736 O O . PHE A 1 209 ? 19.025 -20.006 -6.424 1.00 36.00 209 PHE A O 1
ATOM 1743 N N . GLN A 1 210 ? 20.731 -20.994 -7.513 1.00 36.81 210 GLN A N 1
ATOM 1744 C CA . GLN A 1 210 ? 20.536 -22.342 -6.950 1.00 36.81 210 GLN A CA 1
ATOM 1745 C C . GLN A 1 210 ? 21.683 -22.836 -6.051 1.00 36.81 210 GLN A C 1
ATOM 1747 O O . GLN A 1 210 ? 21.457 -23.707 -5.217 1.00 36.81 210 GLN A O 1
ATOM 1752 N N . ARG A 1 211 ? 22.902 -22.297 -6.161 1.00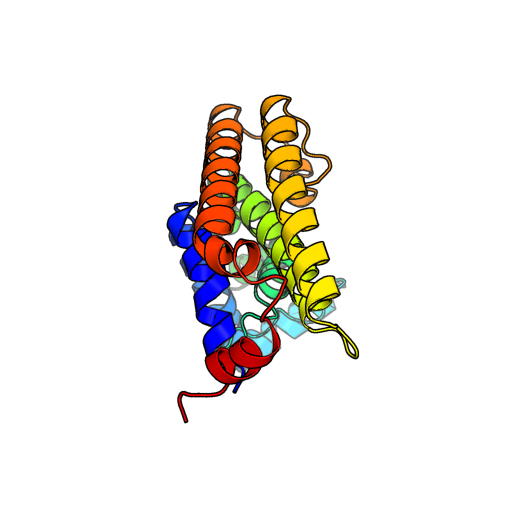 30.28 211 ARG A N 1
ATOM 1753 C CA . ARG A 1 211 ? 24.053 -22.709 -5.343 1.00 30.28 211 ARG A CA 1
ATOM 1754 C C . ARG A 1 211 ? 24.203 -21.845 -4.098 1.00 30.28 211 ARG A C 1
ATOM 1756 O O . ARG A 1 211 ? 25.120 -21.042 -3.990 1.00 30.28 211 ARG A O 1
ATOM 1763 N N . LYS A 1 212 ? 23.310 -22.082 -3.145 1.00 36.09 212 LYS A N 1
ATOM 1764 C CA . LYS A 1 212 ? 23.664 -22.322 -1.739 1.00 36.09 212 LYS A CA 1
ATOM 1765 C C . LYS A 1 212 ? 22.650 -23.352 -1.243 1.00 36.09 212 LYS A C 1
ATOM 1767 O O . LYS A 1 212 ? 21.566 -22.980 -0.800 1.00 36.09 212 LYS A O 1
ATOM 1772 N N . LEU A 1 213 ? 22.974 -24.620 -1.513 1.00 34.00 213 LEU A N 1
ATOM 1773 C CA . LEU A 1 213 ? 22.388 -25.777 -0.834 1.00 34.00 213 LEU A CA 1
ATOM 1774 C C . LEU A 1 213 ? 22.777 -25.728 0.644 1.00 34.00 213 LEU A C 1
ATOM 1776 O O . LEU A 1 213 ? 23.923 -25.295 0.908 1.00 34.00 213 LEU A O 1
#

Radius of gyration: 19.18 Å; chains: 1; bounding box: 51×44×46 Å